Protein AF-A0A3D5L2I2-F1 (afdb_monomer_lite)

Sequence (223 aa):
MGERKKNIMTDYEMNTKAKMIEETFSYDTYEVTRLEVFAHTRAAQITIRPEGISFNQACINSFEDTTHIQILVSQDQKRIAIRKSEEGDKDAIRWCTAKSKTKLITGRKFSEMVYELMGWDAGSRYKAVGYKISYQGEELFVFELSEAEMYKLPPKRTKEEKEQMEKAMTPEQIAAQKREEARESRIAYSPEQFNGHFGVPESDHQDKVQLQSFAGYTSGADL

Structure (mmCIF, N/CA/C/O backbone):
data_AF-A0A3D5L2I2-F1
#
_entry.id   AF-A0A3D5L2I2-F1
#
loop_
_atom_site.group_PDB
_atom_site.id
_atom_site.type_symbol
_atom_site.label_atom_id
_atom_site.label_alt_id
_atom_site.label_comp_id
_atom_site.label_asym_id
_atom_site.label_entity_id
_atom_site.label_seq_id
_atom_site.pdbx_PDB_ins_code
_atom_site.Cartn_x
_atom_site.Cartn_y
_atom_site.Cartn_z
_atom_site.occupancy
_atom_site.B_iso_or_equiv
_atom_site.auth_seq_id
_atom_site.auth_comp_id
_atom_site.auth_asym_id
_atom_site.auth_atom_id
_atom_site.pdbx_PDB_model_num
ATOM 1 N N . MET A 1 1 ? -12.809 31.291 -40.933 1.00 41.59 1 MET A N 1
ATOM 2 C CA . MET A 1 1 ? -13.275 31.443 -39.538 1.00 41.59 1 MET A CA 1
ATOM 3 C C . MET A 1 1 ? -14.667 30.846 -39.452 1.00 41.59 1 MET A C 1
ATOM 5 O O . MET A 1 1 ? -15.576 31.409 -40.037 1.00 41.59 1 MET A O 1
ATOM 9 N N . GLY A 1 2 ? -14.813 29.674 -38.837 1.00 43.75 2 GLY A N 1
ATOM 10 C CA . GLY A 1 2 ? -16.118 29.075 -38.557 1.00 43.75 2 GLY A CA 1
ATOM 11 C C . GLY A 1 2 ? -16.279 28.979 -37.048 1.00 43.75 2 GLY A C 1
ATOM 12 O O . GLY A 1 2 ? -15.567 28.205 -36.410 1.00 43.75 2 GLY A O 1
ATOM 13 N N . GLU A 1 3 ? -17.146 29.805 -36.472 1.00 48.38 3 GLU A N 1
ATOM 14 C CA . GLU A 1 3 ? -17.466 29.750 -35.047 1.00 48.38 3 GLU A CA 1
ATOM 15 C C . GLU A 1 3 ? -18.204 28.441 -34.737 1.00 48.38 3 GLU A C 1
ATOM 17 O O . GLU A 1 3 ? -19.297 28.185 -35.244 1.00 48.38 3 GLU A O 1
ATOM 22 N N . ARG A 1 4 ? -17.614 27.593 -33.884 1.00 50.56 4 ARG A N 1
ATOM 23 C CA . ARG A 1 4 ? -18.339 26.479 -33.261 1.00 50.56 4 ARG A CA 1
ATOM 24 C C . ARG A 1 4 ? -19.355 27.067 -32.284 1.00 50.56 4 ARG A C 1
ATOM 26 O O . ARG A 1 4 ? -18.994 27.409 -31.159 1.00 50.56 4 ARG A O 1
ATOM 33 N N . LYS A 1 5 ? -20.622 27.154 -32.689 1.00 54.19 5 LYS A N 1
ATOM 34 C CA . LYS A 1 5 ? -21.729 27.375 -31.752 1.00 54.19 5 LYS A CA 1
ATOM 35 C C . LYS A 1 5 ? -21.758 26.203 -30.768 1.00 54.19 5 LYS A C 1
ATOM 37 O O . LYS A 1 5 ? -21.997 25.065 -31.167 1.00 54.19 5 LYS A O 1
ATOM 42 N N . LYS A 1 6 ? -21.464 26.462 -29.492 1.00 58.19 6 LYS A N 1
ATOM 43 C CA . LYS A 1 6 ? -21.710 25.487 -28.425 1.00 58.19 6 LYS A CA 1
ATOM 44 C C . LYS A 1 6 ? -23.224 25.368 -28.283 1.00 58.19 6 LYS A C 1
ATOM 46 O O . LYS A 1 6 ? -23.879 26.357 -27.972 1.00 58.19 6 LYS A O 1
ATOM 51 N N . ASN A 1 7 ? -23.763 24.189 -28.570 1.00 58.38 7 ASN A N 1
ATOM 52 C CA . ASN A 1 7 ? -25.174 23.899 -28.364 1.00 58.38 7 ASN A CA 1
ATOM 53 C C . ASN A 1 7 ? -25.392 23.736 -26.852 1.00 58.38 7 ASN A C 1
ATOM 55 O O . ASN A 1 7 ? -25.078 22.687 -26.294 1.00 58.38 7 ASN A O 1
ATOM 59 N N . ILE A 1 8 ? -25.783 24.818 -26.180 1.00 66.56 8 ILE A N 1
ATOM 60 C CA . ILE A 1 8 ? -26.070 24.828 -24.744 1.00 66.56 8 ILE A CA 1
ATOM 61 C C . ILE A 1 8 ? -27.579 24.657 -24.609 1.00 66.56 8 ILE A C 1
ATOM 63 O O . ILE A 1 8 ? -28.338 25.468 -25.132 1.00 66.56 8 ILE A O 1
ATOM 67 N N . MET A 1 9 ? -27.983 23.572 -23.956 1.00 71.25 9 MET A N 1
ATOM 68 C CA . MET A 1 9 ? -29.384 23.248 -23.701 1.00 71.25 9 MET A CA 1
ATOM 69 C C . MET A 1 9 ? -30.007 24.326 -22.804 1.00 71.25 9 MET A C 1
ATOM 71 O O . MET A 1 9 ? -29.366 24.782 -21.857 1.00 71.25 9 MET A O 1
ATOM 75 N N . THR A 1 10 ? -31.223 24.759 -23.123 1.00 80.94 10 THR A N 1
ATOM 76 C CA . THR A 1 10 ? -31.924 25.828 -22.396 1.00 80.94 10 THR A CA 1
ATOM 77 C C . THR A 1 10 ? -32.456 25.343 -21.045 1.00 80.94 10 THR A C 1
ATOM 79 O O . THR A 1 10 ? -32.695 24.149 -20.853 1.00 80.94 10 THR A O 1
ATOM 82 N N . ASP A 1 11 ? -32.711 26.269 -20.116 1.00 77.19 11 ASP A N 1
ATOM 83 C CA . ASP A 1 11 ? -33.263 25.949 -18.788 1.00 77.19 11 ASP A CA 1
ATOM 84 C C . ASP A 1 11 ? -34.606 25.206 -18.873 1.00 77.19 11 ASP A C 1
ATOM 86 O O . ASP A 1 11 ? -34.884 24.305 -18.083 1.00 77.19 11 ASP A O 1
ATOM 90 N N . TYR A 1 12 ? -35.425 25.527 -19.879 1.00 79.38 12 TYR A N 1
ATOM 91 C CA . TYR A 1 12 ? -36.697 24.851 -20.131 1.00 79.38 12 TYR A CA 1
ATOM 92 C C . TYR A 1 12 ? -36.510 23.388 -20.565 1.00 79.38 12 TYR A C 1
ATOM 94 O O . TYR A 1 12 ? -37.200 22.491 -20.072 1.00 79.38 12 TYR A O 1
ATOM 102 N N . GLU A 1 13 ? -35.556 23.126 -21.459 1.00 80.88 13 GLU A N 1
ATOM 103 C CA . GLU A 1 13 ? -35.219 21.771 -21.912 1.00 80.88 13 GLU A CA 1
ATOM 104 C C . GLU A 1 13 ? -34.588 20.945 -20.782 1.00 80.88 13 GLU A C 1
ATOM 106 O O . GLU A 1 13 ? -34.923 19.771 -20.613 1.00 80.88 13 GLU A O 1
ATOM 111 N N . MET A 1 14 ? -33.731 21.565 -19.962 1.00 78.75 14 MET A N 1
ATOM 112 C CA . MET A 1 14 ? -33.159 20.949 -18.760 1.00 78.75 14 MET A CA 1
ATOM 113 C C . MET A 1 14 ? -34.254 20.560 -17.761 1.00 78.75 14 MET A C 1
ATOM 115 O O . MET A 1 14 ? -34.268 19.422 -17.293 1.00 78.75 14 MET A O 1
ATOM 119 N N . ASN A 1 15 ? -35.201 21.462 -17.488 1.00 84.31 15 ASN A N 1
ATOM 120 C CA . ASN A 1 15 ? -36.288 21.230 -16.536 1.00 84.31 15 ASN A CA 1
ATOM 121 C C . ASN A 1 15 ? -37.283 20.163 -17.026 1.00 84.31 15 ASN A C 1
ATOM 123 O O . ASN A 1 15 ? -37.722 19.313 -16.256 1.00 84.31 15 ASN A O 1
ATOM 127 N N . THR A 1 16 ? -37.593 20.154 -18.326 1.00 87.31 16 THR A N 1
ATOM 128 C CA . THR A 1 16 ? -38.455 19.125 -18.935 1.00 87.31 16 THR A CA 1
ATOM 129 C C . THR A 1 16 ? -37.810 17.743 -18.846 1.00 87.31 16 THR A C 1
ATOM 131 O O . THR A 1 16 ? -38.459 16.775 -18.453 1.00 87.31 16 THR A O 1
ATOM 134 N N . LYS A 1 17 ? -36.511 17.648 -19.159 1.00 86.19 17 LYS A N 1
ATOM 135 C CA . LYS A 1 17 ? -35.762 16.394 -19.057 1.00 86.19 17 LYS A CA 1
ATOM 136 C C . LYS A 1 17 ? -35.661 15.901 -17.612 1.00 86.19 17 LYS A C 1
ATOM 138 O O . LYS A 1 17 ? -35.807 14.706 -17.385 1.00 86.19 17 LYS A O 1
ATOM 143 N N . ALA A 1 18 ? -35.441 16.799 -16.651 1.00 85.56 18 ALA A N 1
ATOM 144 C CA . ALA A 1 18 ? -35.397 16.450 -15.232 1.00 85.56 18 ALA A CA 1
ATOM 145 C C . ALA A 1 18 ? -36.720 15.828 -14.763 1.00 85.56 18 ALA A C 1
ATOM 147 O O . ALA A 1 18 ? -36.704 14.763 -14.155 1.00 85.56 18 ALA A O 1
ATOM 148 N N . LYS A 1 19 ? -37.855 16.432 -15.135 1.00 87.88 19 LYS A N 1
ATOM 149 C CA . LYS A 1 19 ? -39.180 15.916 -14.781 1.00 87.88 19 LYS A CA 1
ATOM 150 C C . LYS A 1 19 ? -39.466 14.536 -15.387 1.00 87.88 19 LYS A C 1
ATOM 152 O O . LYS A 1 19 ? -39.972 13.661 -14.700 1.00 87.88 19 LYS A O 1
ATOM 157 N N . MET A 1 20 ? -39.089 14.312 -16.649 1.00 88.19 20 MET A N 1
ATOM 158 C CA . MET A 1 20 ? -39.219 12.987 -17.275 1.00 88.19 20 MET A CA 1
ATOM 159 C C . MET A 1 20 ? -38.364 11.924 -16.576 1.00 88.19 20 MET A C 1
ATOM 161 O O . MET A 1 20 ? -38.797 10.783 -16.430 1.00 88.19 20 MET A O 1
ATOM 165 N N . ILE A 1 21 ? -37.148 12.285 -16.152 1.00 89.19 21 ILE A N 1
ATOM 166 C CA . ILE A 1 21 ? -36.283 11.378 -15.388 1.00 89.19 21 ILE A CA 1
ATOM 167 C C . ILE A 1 21 ? -36.936 11.056 -14.044 1.00 89.19 21 ILE A C 1
ATOM 169 O O . ILE A 1 21 ? -37.012 9.888 -13.702 1.00 89.19 21 ILE A O 1
ATOM 173 N N . GLU A 1 22 ? -37.450 12.053 -13.323 1.00 89.25 22 GLU A N 1
ATOM 174 C CA . GLU A 1 22 ? -38.135 11.862 -12.037 1.00 89.25 22 GLU A CA 1
ATOM 175 C C . GLU A 1 22 ? -39.349 10.927 -12.156 1.00 89.25 22 GLU A C 1
ATOM 177 O O . GLU A 1 22 ? -39.492 10.002 -11.364 1.00 89.25 22 GLU A O 1
ATOM 182 N N . GLU A 1 23 ? -40.176 11.105 -13.189 1.00 90.44 23 GLU A N 1
ATOM 183 C CA . GLU A 1 23 ? -41.355 10.263 -13.442 1.00 90.44 23 GLU A CA 1
ATOM 184 C C . GLU A 1 23 ? -41.005 8.811 -13.817 1.00 90.44 23 GLU A C 1
ATOM 186 O O . GLU A 1 23 ? -41.826 7.914 -13.625 1.00 90.44 23 GLU A O 1
ATOM 191 N N . THR A 1 24 ? -39.806 8.565 -14.356 1.00 89.25 24 THR A N 1
ATOM 192 C CA . THR A 1 24 ? -39.354 7.233 -14.807 1.00 89.25 24 THR A CA 1
ATOM 193 C C . THR A 1 24 ? -38.262 6.626 -13.926 1.00 89.25 24 THR A C 1
ATOM 195 O O . THR A 1 24 ? -37.755 5.546 -14.232 1.00 89.25 24 THR A O 1
ATOM 198 N N . PHE A 1 25 ? -37.894 7.296 -12.833 1.00 89.75 25 PHE A N 1
ATOM 199 C CA . PHE A 1 25 ? -36.805 6.872 -11.968 1.00 89.75 25 PHE A CA 1
ATOM 200 C C . PHE A 1 25 ? -37.195 5.628 -11.159 1.00 89.75 25 PHE A C 1
ATOM 202 O O . PHE A 1 25 ? -38.172 5.632 -10.412 1.00 89.75 25 PHE A O 1
ATOM 209 N N . SER A 1 26 ? -36.384 4.577 -11.263 1.00 85.25 26 SER A N 1
ATOM 210 C CA . SER A 1 26 ? -36.378 3.435 -10.348 1.00 85.25 26 SER A CA 1
ATOM 211 C C . SER A 1 26 ? -34.936 3.029 -10.088 1.00 85.25 26 SER A C 1
ATOM 213 O O . SER A 1 26 ? -34.120 3.053 -11.006 1.00 85.25 26 SER A O 1
ATOM 215 N N . TYR A 1 27 ? -34.633 2.619 -8.859 1.00 81.75 27 TYR A N 1
ATOM 216 C CA . TYR A 1 27 ? -33.321 2.094 -8.487 1.00 81.75 27 TYR A CA 1
ATOM 217 C C . TYR A 1 27 ? -33.011 0.723 -9.113 1.00 81.75 27 TYR A C 1
ATOM 219 O O . TYR A 1 27 ? -31.842 0.363 -9.205 1.00 81.75 27 TYR A O 1
ATOM 227 N N . ASP A 1 28 ? -34.017 -0.014 -9.597 1.00 76.06 28 ASP A N 1
ATOM 228 C CA . ASP A 1 28 ? -33.880 -1.408 -10.061 1.00 76.0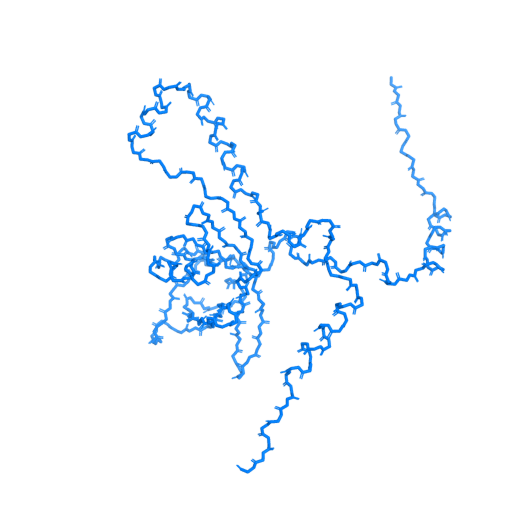6 28 ASP A CA 1
ATOM 229 C C . ASP A 1 28 ? -32.897 -1.589 -11.229 1.00 76.06 28 ASP A C 1
ATOM 231 O O . ASP A 1 28 ? -32.347 -2.669 -11.432 1.00 76.06 28 ASP A O 1
ATOM 235 N N . THR A 1 29 ? -32.679 -0.536 -12.020 1.00 74.38 29 THR A N 1
ATOM 236 C CA . THR A 1 29 ? -31.759 -0.548 -13.169 1.00 74.38 29 THR A CA 1
ATOM 237 C C . THR A 1 29 ? -30.440 0.171 -12.891 1.00 74.38 29 THR A C 1
ATOM 239 O O . THR A 1 29 ? -29.656 0.381 -13.818 1.00 74.38 29 THR A O 1
ATOM 242 N N . TYR A 1 30 ? -30.210 0.608 -11.652 1.00 77.62 30 TYR A N 1
ATOM 243 C CA . TYR A 1 30 ? -29.004 1.321 -11.247 1.00 77.62 30 TYR A CA 1
ATOM 244 C C . TYR A 1 30 ? -28.088 0.406 -10.435 1.00 77.62 30 TYR A C 1
ATOM 246 O O . TYR A 1 30 ? -28.515 -0.396 -9.605 1.00 77.62 30 TYR A O 1
ATOM 254 N N . GLU A 1 31 ? -26.792 0.558 -10.674 1.00 71.81 31 GLU A N 1
ATOM 255 C CA . GLU A 1 31 ? -25.749 -0.112 -9.912 1.00 71.81 31 GLU A CA 1
ATOM 256 C C . GLU A 1 31 ? -25.082 0.906 -8.991 1.00 71.81 31 GLU A C 1
ATOM 258 O O . GLU A 1 31 ? -24.761 2.026 -9.406 1.00 71.81 31 GLU A O 1
ATOM 263 N N . VAL A 1 32 ? -24.831 0.506 -7.746 1.00 69.12 32 VAL A N 1
ATOM 264 C CA . VAL A 1 32 ? -23.950 1.263 -6.864 1.00 69.12 32 VAL A CA 1
ATOM 265 C C . VAL A 1 32 ? -22.545 1.071 -7.378 1.00 69.12 32 VAL A C 1
ATOM 267 O O . VAL A 1 32 ? -21.960 -0.011 -7.262 1.00 69.12 32 VAL A O 1
ATOM 270 N N . THR A 1 33 ? -22.001 2.138 -7.952 1.00 62.16 33 THR A N 1
ATOM 271 C CA . THR A 1 33 ? -20.615 2.154 -8.384 1.00 62.16 33 THR A CA 1
ATOM 272 C C . THR A 1 33 ? -19.720 1.886 -7.184 1.00 62.16 33 THR A C 1
ATOM 274 O O . THR A 1 33 ? -19.761 2.610 -6.187 1.00 62.16 33 THR A O 1
ATOM 277 N N . ARG A 1 34 ? -18.886 0.853 -7.290 1.00 58.47 34 ARG A N 1
ATOM 278 C CA . ARG A 1 34 ? -17.911 0.536 -6.246 1.00 58.47 34 ARG A CA 1
ATOM 279 C C . ARG A 1 34 ? -16.955 1.709 -6.079 1.00 58.47 34 ARG A C 1
ATOM 281 O O . ARG A 1 34 ? -16.417 2.196 -7.073 1.00 58.47 34 ARG A O 1
ATOM 288 N N . LEU A 1 35 ? -16.726 2.169 -4.846 1.00 60.56 35 LEU A N 1
ATOM 289 C CA . LEU A 1 35 ? -15.789 3.269 -4.588 1.00 60.56 35 LEU A CA 1
ATOM 290 C C . LEU A 1 35 ? -14.419 2.946 -5.203 1.00 60.56 35 LEU A C 1
ATOM 292 O O . LEU A 1 35 ? -13.731 3.837 -5.698 1.00 60.56 35 LEU A O 1
ATOM 296 N N . GLU A 1 36 ? -14.085 1.653 -5.224 1.00 56.09 36 GLU A N 1
ATOM 297 C CA . GLU A 1 36 ? -12.926 0.993 -5.813 1.00 56.09 36 GLU A CA 1
ATOM 298 C C . GLU A 1 36 ? -12.602 1.468 -7.238 1.00 56.09 36 GLU A C 1
ATOM 300 O O . GLU A 1 36 ? -11.426 1.588 -7.565 1.00 56.09 36 GLU A O 1
ATOM 305 N N . VAL A 1 37 ? -13.594 1.832 -8.058 1.00 56.25 37 VAL A N 1
ATOM 306 C CA . VAL A 1 37 ? -13.355 2.264 -9.451 1.00 56.25 37 VAL A CA 1
ATOM 307 C C . VAL A 1 37 ? -12.937 3.736 -9.582 1.00 56.25 37 VAL A C 1
ATOM 309 O O . VAL A 1 37 ? -12.559 4.179 -10.670 1.00 56.25 37 VAL A O 1
ATOM 312 N N . PHE A 1 38 ? -12.994 4.516 -8.498 1.00 61.88 38 PHE A N 1
ATOM 313 C CA . PHE A 1 38 ? -12.588 5.922 -8.474 1.00 61.88 38 PHE A CA 1
ATOM 314 C C . PHE A 1 38 ? -11.178 6.103 -7.897 1.00 61.88 38 PHE A C 1
ATOM 316 O O . PHE A 1 38 ? -10.652 5.277 -7.160 1.00 61.88 38 PHE A O 1
ATOM 323 N N . ALA A 1 39 ? -10.527 7.225 -8.215 1.00 55.78 39 ALA A N 1
ATOM 324 C CA . ALA A 1 39 ? -9.178 7.500 -7.727 1.00 55.78 39 ALA A CA 1
ATOM 325 C C . ALA A 1 39 ? -9.140 7.691 -6.191 1.00 55.78 39 ALA A C 1
ATOM 327 O O . ALA A 1 39 ? -9.422 8.775 -5.679 1.00 55.78 39 ALA A O 1
ATOM 328 N N . HIS A 1 40 ? -8.673 6.670 -5.466 1.00 60.25 40 HIS A N 1
ATOM 329 C CA . HIS A 1 40 ? -8.548 6.580 -3.992 1.00 60.25 40 HIS A CA 1
ATOM 330 C C . HIS A 1 40 ? -7.532 7.505 -3.322 1.00 60.25 40 HIS A C 1
ATOM 332 O O . HIS A 1 40 ? -7.013 7.204 -2.250 1.00 60.25 40 HIS A O 1
ATOM 338 N N . THR A 1 41 ? -7.205 8.642 -3.925 1.00 57.97 41 THR A N 1
ATOM 339 C CA . THR A 1 41 ? -6.122 9.523 -3.447 1.00 57.97 41 THR A CA 1
ATOM 340 C C . THR A 1 41 ? -6.264 9.974 -1.987 1.00 57.97 41 THR A C 1
ATOM 342 O O . THR A 1 41 ? -5.264 10.345 -1.376 1.00 57.97 41 THR A O 1
ATOM 345 N N . ARG A 1 42 ? -7.478 9.922 -1.420 1.00 66.75 42 ARG A N 1
ATOM 346 C CA . ARG A 1 42 ? -7.778 10.303 -0.031 1.00 66.75 42 ARG A CA 1
ATOM 347 C C . ARG A 1 42 ? -8.096 9.132 0.903 1.00 66.75 42 ARG A C 1
ATOM 349 O O . ARG A 1 42 ? -8.156 9.357 2.106 1.00 66.75 42 ARG A O 1
ATOM 356 N N . ALA A 1 43 ? -8.293 7.919 0.390 1.00 80.75 43 ALA A N 1
ATOM 357 C CA . ALA A 1 43 ? -8.557 6.756 1.233 1.00 80.75 43 ALA A CA 1
ATOM 358 C C . ALA A 1 43 ? -7.246 6.227 1.828 1.00 80.75 43 ALA A C 1
ATOM 360 O O . ALA A 1 43 ? -6.192 6.323 1.194 1.00 80.75 43 ALA A O 1
ATOM 361 N N . ALA A 1 44 ? -7.285 5.657 3.033 1.00 89.12 44 ALA A N 1
ATOM 362 C CA . ALA A 1 44 ? -6.139 4.930 3.567 1.00 89.12 44 ALA A CA 1
ATOM 363 C C . ALA A 1 44 ? -5.849 3.718 2.673 1.00 89.12 44 ALA A C 1
ATOM 365 O O . ALA A 1 44 ? -6.768 3.013 2.269 1.00 89.12 44 ALA A O 1
ATOM 366 N N . GLN A 1 45 ? -4.583 3.476 2.333 1.00 92.56 45 GLN A N 1
ATOM 367 C CA . GLN A 1 45 ? -4.211 2.338 1.491 1.00 92.56 45 GLN A CA 1
ATOM 368 C C . GLN A 1 45 ? -2.943 1.664 1.988 1.00 92.56 45 GLN A C 1
ATOM 370 O O . GLN A 1 45 ? -1.955 2.338 2.299 1.00 92.56 45 GLN A O 1
ATOM 375 N N . ILE A 1 46 ? -2.952 0.334 1.949 1.00 95.62 46 ILE A N 1
ATOM 376 C CA . ILE A 1 46 ? -1.761 -0.501 2.066 1.00 95.62 46 ILE A CA 1
ATOM 377 C C . ILE A 1 46 ? -1.314 -0.922 0.666 1.00 95.62 46 ILE A C 1
ATOM 379 O O . ILE A 1 46 ? -2.120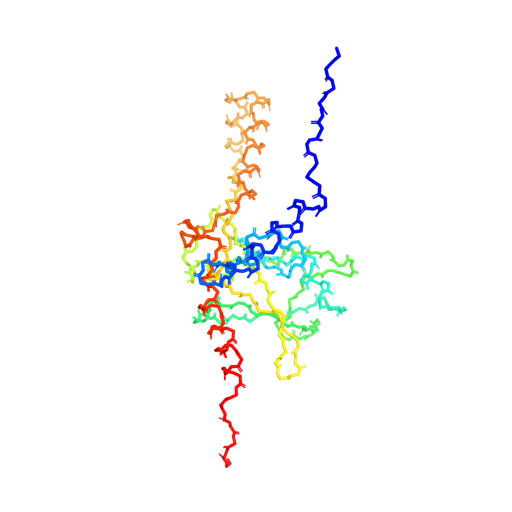 -1.282 -0.187 1.00 95.62 46 ILE A O 1
ATOM 383 N N . THR A 1 47 ? -0.013 -0.861 0.406 1.00 96.12 47 THR A N 1
ATOM 384 C CA . THR A 1 47 ? 0.621 -1.486 -0.758 1.00 96.12 47 THR A CA 1
ATOM 385 C C . THR A 1 47 ? 1.505 -2.620 -0.271 1.00 96.12 47 THR A C 1
ATOM 387 O O . THR A 1 47 ? 2.381 -2.387 0.561 1.00 96.12 47 THR 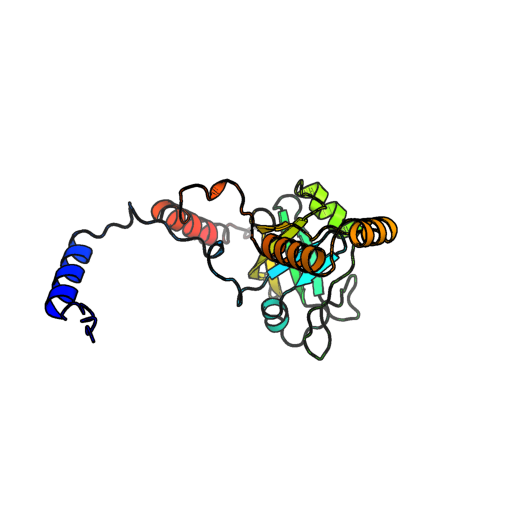A O 1
ATOM 390 N N . ILE A 1 48 ? 1.311 -3.814 -0.819 1.00 97.38 48 ILE A N 1
ATOM 391 C CA . ILE A 1 48 ? 2.023 -5.039 -0.459 1.00 97.38 48 ILE A CA 1
ATOM 392 C C . ILE A 1 48 ? 2.877 -5.461 -1.653 1.00 97.38 48 ILE A C 1
ATOM 394 O O . ILE A 1 48 ? 2.388 -5.644 -2.770 1.00 97.38 48 ILE A O 1
ATOM 398 N N . ARG A 1 49 ? 4.182 -5.574 -1.427 1.00 96.12 49 ARG A N 1
ATOM 399 C CA . ARG A 1 49 ? 5.213 -5.906 -2.416 1.00 96.12 49 ARG A CA 1
ATOM 400 C C . ARG A 1 49 ? 5.969 -7.149 -1.948 1.00 96.12 49 ARG A C 1
ATOM 402 O O . ARG A 1 49 ? 5.967 -7.417 -0.750 1.00 96.12 49 ARG A O 1
ATOM 409 N N . PRO A 1 50 ? 6.697 -7.851 -2.828 1.00 94.62 50 PRO A N 1
ATOM 410 C CA . PRO A 1 50 ? 7.499 -9.002 -2.412 1.00 94.62 50 PRO A CA 1
ATOM 411 C C . PRO A 1 50 ? 8.524 -8.669 -1.312 1.00 94.62 50 PRO A C 1
ATOM 413 O O . PRO A 1 50 ? 8.848 -9.499 -0.469 1.00 94.62 50 PRO A O 1
ATOM 416 N N . GLU A 1 51 ? 9.055 -7.444 -1.296 1.00 94.75 51 GLU A N 1
ATOM 417 C CA . GLU A 1 51 ? 10.029 -7.009 -0.290 1.00 94.75 51 GLU A CA 1
ATOM 418 C C . GLU A 1 51 ? 9.433 -6.521 1.044 1.00 94.75 51 GLU A C 1
ATOM 420 O O . GLU A 1 51 ? 10.179 -6.360 2.017 1.00 94.75 51 GLU A O 1
ATOM 425 N N . GLY A 1 52 ? 8.130 -6.245 1.112 1.00 96.31 52 GLY A N 1
ATOM 426 C CA . GLY A 1 52 ? 7.529 -5.578 2.264 1.00 96.31 52 GLY A CA 1
ATOM 427 C C . GLY A 1 52 ? 6.248 -4.813 1.948 1.00 96.31 52 GLY A C 1
ATOM 428 O O . GLY A 1 52 ? 5.675 -4.914 0.865 1.00 96.31 52 GLY A O 1
ATOM 429 N N . ILE A 1 53 ? 5.829 -3.978 2.895 1.00 97.06 53 ILE A N 1
ATOM 430 C CA . ILE A 1 53 ? 4.583 -3.207 2.808 1.00 97.06 53 ILE A CA 1
ATOM 431 C C . ILE A 1 53 ? 4.816 -1.708 2.999 1.00 97.06 53 ILE A C 1
ATOM 433 O O . ILE A 1 53 ? 5.810 -1.279 3.581 1.00 97.06 53 ILE A O 1
ATOM 437 N N . SER A 1 54 ? 3.882 -0.888 2.533 1.00 95.06 54 SER A N 1
ATOM 438 C CA . SER A 1 54 ? 3.897 0.561 2.749 1.00 95.06 54 SER A CA 1
ATOM 439 C C . SER A 1 54 ? 2.484 1.118 2.824 1.00 95.06 54 SER A C 1
ATOM 441 O O . SER A 1 54 ? 1.609 0.632 2.112 1.00 95.06 54 SER A O 1
ATOM 443 N N . PHE A 1 55 ? 2.292 2.183 3.596 1.00 93.75 55 PHE A N 1
ATOM 444 C CA . PHE A 1 55 ? 1.004 2.861 3.742 1.00 93.75 55 PHE A CA 1
ATOM 445 C C . PHE A 1 55 ? 1.035 4.224 3.060 1.00 93.75 55 PHE A C 1
ATOM 447 O O . PHE A 1 55 ? 2.030 4.942 3.154 1.00 93.75 55 PHE A O 1
ATOM 454 N N . ASN A 1 56 ? -0.030 4.600 2.358 1.00 91.19 56 ASN A N 1
ATOM 455 C CA . ASN A 1 56 ? -0.082 5.914 1.724 1.00 91.19 56 ASN A CA 1
ATOM 456 C C . ASN A 1 56 ? -0.163 7.056 2.760 1.00 91.19 56 ASN A C 1
ATOM 458 O O . ASN A 1 56 ? -0.390 6.842 3.952 1.00 91.19 56 ASN A O 1
ATOM 462 N N . GLN A 1 57 ? 0.014 8.293 2.291 1.00 88.50 57 GLN A N 1
ATOM 463 C CA . GLN A 1 57 ? 0.023 9.464 3.168 1.00 88.50 57 GLN A CA 1
ATOM 464 C C . GLN A 1 57 ? -1.312 9.672 3.897 1.00 88.50 57 GLN A C 1
ATOM 466 O O . GLN A 1 57 ? -1.311 10.083 5.052 1.00 88.50 57 GLN A O 1
ATOM 471 N N . ALA A 1 58 ? -2.439 9.367 3.245 1.00 87.69 58 ALA A N 1
ATOM 472 C CA . ALA A 1 58 ? -3.763 9.478 3.853 1.00 87.69 58 ALA A CA 1
ATOM 473 C C . ALA A 1 58 ? -3.906 8.561 5.080 1.00 87.69 58 ALA A C 1
ATOM 475 O O . ALA A 1 58 ? -4.400 8.997 6.118 1.00 87.69 58 ALA A O 1
ATOM 476 N N . CYS A 1 59 ? -3.399 7.327 4.994 1.00 89.88 59 CYS A N 1
ATOM 477 C CA . CYS A 1 59 ? -3.375 6.391 6.116 1.00 89.88 59 CYS A CA 1
ATOM 478 C C . CYS A 1 59 ? -2.523 6.916 7.280 1.00 89.88 59 CYS A C 1
ATOM 480 O O . CYS A 1 59 ? -2.966 6.888 8.423 1.00 89.88 59 CYS A O 1
ATOM 482 N N . ILE A 1 60 ? -1.325 7.437 6.991 1.00 89.31 60 ILE A N 1
ATOM 483 C CA . ILE A 1 60 ? -0.409 7.961 8.018 1.00 89.31 60 ILE A CA 1
ATOM 484 C C . ILE A 1 60 ? -1.011 9.180 8.716 1.00 89.31 60 ILE A C 1
ATOM 486 O O . ILE A 1 60 ? -1.014 9.247 9.939 1.00 89.31 60 ILE A O 1
ATOM 490 N N . ASN A 1 61 ? -1.562 10.120 7.947 1.00 86.69 61 ASN A N 1
ATOM 491 C CA . ASN A 1 61 ? -2.170 11.332 8.494 1.00 86.69 61 ASN A CA 1
ATOM 492 C C . ASN A 1 61 ? -3.405 11.035 9.355 1.00 86.69 61 ASN A C 1
ATOM 494 O O . ASN A 1 61 ? -3.749 11.840 10.206 1.00 86.69 61 ASN A O 1
ATOM 498 N N . SER A 1 62 ? -4.068 9.897 9.138 1.00 82.38 62 SER A N 1
ATOM 499 C CA . SER A 1 62 ? -5.252 9.507 9.910 1.00 82.38 62 SER A CA 1
ATOM 500 C C . SER A 1 62 ? -4.919 8.971 11.309 1.00 82.38 62 SER A C 1
ATOM 502 O O . SER A 1 62 ? -5.801 8.905 12.165 1.00 82.38 62 SER A O 1
ATOM 504 N N . PHE A 1 63 ? -3.665 8.581 11.549 1.00 83.19 63 PHE A N 1
ATOM 505 C CA . PHE A 1 63 ? -3.123 8.223 12.860 1.00 83.19 63 PHE A CA 1
ATOM 506 C C . PHE A 1 63 ? -2.185 9.339 13.329 1.00 83.19 63 PHE A C 1
ATOM 508 O O . PHE A 1 63 ? -0.965 9.178 13.392 1.00 83.19 63 PHE A O 1
ATOM 515 N N . GLU A 1 64 ? -2.793 10.485 13.643 1.00 74.06 64 GLU A N 1
ATOM 516 C CA . GLU A 1 64 ? -2.107 11.668 14.164 1.00 74.06 64 GLU A CA 1
ATOM 517 C C . GLU A 1 64 ? -1.194 11.297 15.347 1.00 74.06 64 GLU A C 1
ATOM 519 O O . GLU A 1 64 ? -1.553 10.466 16.192 1.00 74.06 64 GLU A O 1
ATOM 524 N N . ASP A 1 65 ? 0.009 11.879 15.333 1.00 76.88 65 ASP A N 1
ATOM 525 C CA . ASP A 1 65 ? 1.060 11.779 16.355 1.00 76.88 65 ASP A CA 1
ATOM 526 C C . ASP A 1 65 ? 1.634 10.383 16.638 1.00 76.88 65 ASP A C 1
ATOM 528 O O . ASP A 1 65 ? 2.334 10.174 17.625 1.00 76.88 65 ASP A O 1
ATOM 532 N N . THR A 1 66 ? 1.424 9.416 15.742 1.00 85.25 66 THR A N 1
ATOM 533 C CA . THR A 1 66 ? 1.926 8.047 15.913 1.00 85.25 66 THR A CA 1
ATOM 534 C C . THR A 1 66 ? 2.986 7.672 14.875 1.00 85.25 66 THR A C 1
ATOM 536 O O . THR A 1 66 ? 2.745 7.664 13.665 1.00 85.25 66 THR A O 1
ATOM 539 N N . THR A 1 67 ? 4.175 7.280 15.346 1.00 89.88 67 THR A N 1
ATOM 540 C CA . THR A 1 67 ? 5.275 6.805 14.480 1.00 89.88 67 THR A CA 1
ATOM 541 C C . THR A 1 67 ? 5.467 5.291 14.480 1.00 89.88 67 THR A C 1
ATOM 543 O O . THR A 1 67 ? 6.206 4.782 13.629 1.00 89.88 67 THR A O 1
ATOM 546 N N . HIS A 1 68 ? 4.776 4.577 15.369 1.00 92.75 68 HIS A N 1
ATOM 547 C CA . HIS A 1 68 ? 4.829 3.127 15.504 1.00 92.75 68 HIS A CA 1
ATOM 548 C C . HIS A 1 68 ? 3.424 2.526 15.451 1.00 92.75 68 HIS A C 1
ATOM 550 O O . HIS A 1 68 ? 2.458 3.117 15.916 1.00 92.75 68 HIS A O 1
ATOM 556 N N . ILE A 1 69 ? 3.302 1.364 14.831 1.00 94.38 69 ILE A N 1
ATOM 557 C CA . ILE A 1 69 ? 2.045 0.625 14.746 1.00 94.38 69 ILE A CA 1
ATOM 558 C C . ILE A 1 69 ? 2.285 -0.832 15.105 1.00 94.38 69 ILE A C 1
ATOM 560 O O . ILE A 1 69 ? 3.393 -1.345 14.947 1.00 94.38 69 ILE A O 1
ATOM 564 N N . GLN A 1 70 ? 1.215 -1.527 15.459 1.00 95.56 70 GLN A N 1
ATOM 565 C CA . GLN A 1 70 ? 1.171 -2.985 15.410 1.00 95.56 70 GLN A CA 1
ATOM 566 C C . GLN A 1 70 ? 0.376 -3.434 14.187 1.00 95.56 70 GLN A C 1
ATOM 568 O O . GLN A 1 70 ? -0.581 -2.773 13.779 1.00 95.56 70 GLN A O 1
ATOM 573 N N . ILE A 1 71 ? 0.780 -4.564 13.606 1.00 96.50 71 ILE A N 1
ATOM 574 C CA . ILE A 1 71 ? 0.120 -5.183 12.454 1.00 96.50 71 ILE A CA 1
ATOM 575 C C . ILE A 1 71 ? -0.511 -6.492 12.913 1.00 96.50 71 ILE A C 1
ATOM 577 O O . ILE A 1 71 ? 0.168 -7.350 13.475 1.00 96.50 71 ILE A O 1
ATOM 581 N N . LEU A 1 72 ? -1.798 -6.653 12.635 1.00 97.00 72 LEU A N 1
ATOM 582 C CA . LEU A 1 72 ? -2.579 -7.845 12.929 1.00 97.00 72 LEU A CA 1
ATOM 583 C C . LEU A 1 72 ? -3.041 -8.472 11.612 1.00 97.00 72 LEU A C 1
ATOM 585 O O . LEU A 1 72 ? -3.382 -7.758 10.669 1.00 97.00 72 LEU A O 1
ATOM 589 N N . VAL A 1 73 ? -3.066 -9.802 11.537 1.00 97.00 73 VAL A N 1
ATOM 590 C CA . VAL A 1 73 ? -3.489 -10.536 10.335 1.00 97.00 73 VAL A CA 1
ATOM 591 C C . VAL A 1 73 ? -4.580 -11.527 10.707 1.00 97.00 73 VAL A C 1
ATOM 593 O O . VAL A 1 73 ? -4.386 -12.358 11.591 1.00 97.00 73 VAL A O 1
ATOM 596 N N . SER A 1 74 ? -5.705 -11.470 9.998 1.00 96.69 74 SER A N 1
ATOM 597 C CA . SER A 1 74 ? -6.706 -12.534 9.987 1.00 96.69 74 SER A CA 1
ATOM 598 C C . SER A 1 74 ? -6.549 -13.327 8.696 1.00 96.69 74 SER A C 1
ATOM 600 O O . SER A 1 74 ? -6.783 -12.793 7.610 1.00 96.69 74 SER A O 1
ATOM 602 N N . GLN A 1 75 ? -6.129 -14.589 8.809 1.00 95.25 75 GLN A N 1
ATOM 603 C CA . GLN A 1 75 ? -5.964 -15.466 7.646 1.00 95.25 75 GLN A CA 1
ATOM 604 C C . GLN A 1 75 ? -7.324 -15.867 7.064 1.00 95.25 75 GLN A C 1
ATOM 606 O O . GLN A 1 75 ? -7.520 -15.753 5.857 1.00 95.25 75 GLN A O 1
ATOM 611 N N . ASP A 1 76 ? -8.282 -16.221 7.925 1.00 92.88 76 ASP A N 1
ATOM 612 C CA . ASP A 1 76 ? -9.623 -16.658 7.517 1.00 92.88 76 ASP A CA 1
ATOM 613 C C . ASP A 1 76 ? -10.398 -15.552 6.800 1.00 92.88 76 ASP A C 1
ATOM 615 O O . ASP A 1 76 ? -10.969 -15.771 5.733 1.00 92.88 76 ASP A O 1
ATOM 619 N N . GLN A 1 77 ? -10.378 -14.334 7.355 1.00 92.06 77 GLN A N 1
ATOM 620 C CA . GLN A 1 77 ? -11.045 -13.187 6.735 1.00 92.06 77 GLN A CA 1
ATOM 621 C C . GLN A 1 77 ? -10.198 -12.517 5.651 1.00 92.06 77 GLN A C 1
ATOM 623 O O . GLN A 1 77 ? -10.674 -11.578 5.022 1.00 92.06 77 GLN A O 1
ATOM 628 N N . LYS A 1 78 ? -8.948 -12.957 5.447 1.00 95.31 78 LYS A N 1
ATOM 629 C CA . LYS A 1 78 ? -7.991 -12.345 4.512 1.00 95.31 78 LYS A CA 1
ATOM 630 C C . LYS A 1 78 ? -7.876 -10.834 4.729 1.00 95.31 78 LYS A C 1
ATOM 632 O O . LYS A 1 78 ? -8.022 -10.036 3.804 1.00 95.31 78 LYS A O 1
ATOM 637 N N . ARG A 1 79 ? -7.632 -10.432 5.978 1.00 96.38 79 ARG A N 1
ATOM 638 C CA . ARG A 1 79 ? -7.555 -9.024 6.395 1.00 96.38 79 ARG A CA 1
ATOM 639 C C . ARG A 1 79 ? -6.250 -8.717 7.099 1.00 96.38 79 ARG A C 1
ATOM 641 O O . ARG A 1 79 ? -5.728 -9.533 7.859 1.00 96.38 79 ARG A O 1
ATOM 648 N N . ILE A 1 80 ? -5.772 -7.498 6.895 1.00 98.12 80 ILE A N 1
ATOM 649 C CA . ILE A 1 80 ? -4.718 -6.897 7.709 1.00 98.12 80 ILE A CA 1
ATOM 650 C C . ILE A 1 80 ? -5.347 -5.758 8.493 1.00 98.12 80 ILE A C 1
ATOM 652 O O . ILE A 1 80 ? -6.011 -4.912 7.905 1.00 98.12 80 ILE A O 1
ATOM 656 N N . ALA A 1 81 ? -5.120 -5.710 9.797 1.00 97.06 81 ALA A N 1
ATOM 657 C CA . ALA A 1 81 ? -5.462 -4.559 10.613 1.00 97.06 81 ALA A CA 1
ATOM 658 C C . ALA A 1 81 ? -4.196 -3.887 11.146 1.00 97.06 81 ALA A C 1
ATOM 660 O O . ALA A 1 81 ? -3.176 -4.540 11.371 1.00 97.06 81 ALA A O 1
ATOM 661 N N . ILE A 1 82 ? -4.265 -2.579 11.356 1.00 96.19 82 ILE A N 1
ATOM 662 C CA . ILE A 1 82 ? -3.242 -1.824 12.074 1.00 96.19 82 ILE A CA 1
ATOM 663 C C . ILE A 1 82 ? -3.879 -1.020 13.195 1.00 96.19 82 ILE A C 1
ATOM 665 O O . ILE A 1 82 ? -5.008 -0.543 13.063 1.00 96.19 82 ILE A O 1
ATOM 669 N N . ARG A 1 83 ? -3.114 -0.822 14.262 1.00 94.25 83 ARG A N 1
ATOM 670 C CA . ARG A 1 83 ? -3.457 0.072 15.370 1.00 94.25 83 ARG A CA 1
ATOM 671 C C . ARG A 1 83 ? -2.237 0.862 15.816 1.00 94.25 83 ARG A C 1
ATOM 673 O O . ARG A 1 83 ? -1.105 0.456 15.535 1.00 94.25 83 ARG A O 1
ATOM 680 N N . LYS A 1 84 ? -2.479 1.980 16.499 1.00 93.12 84 LYS A N 1
ATOM 681 C CA . LYS A 1 84 ? -1.423 2.807 17.095 1.00 93.12 84 LYS A CA 1
ATOM 682 C C . LYS A 1 84 ? -0.641 2.007 18.145 1.00 93.12 84 LYS A C 1
ATOM 684 O O . LYS A 1 84 ? -1.221 1.166 18.828 1.00 93.12 84 LYS A O 1
ATOM 689 N N . SER A 1 85 ? 0.660 2.261 18.253 1.00 92.69 85 SER A N 1
ATOM 690 C CA . SER A 1 85 ? 1.512 1.732 19.321 1.00 92.69 85 SER A CA 1
ATOM 691 C C . SER A 1 85 ? 2.635 2.712 19.655 1.00 92.69 85 SER A C 1
ATOM 693 O O . SER A 1 85 ? 2.939 3.621 18.876 1.00 92.69 85 SER A O 1
ATOM 695 N N . GLU A 1 86 ? 3.298 2.485 20.780 1.00 91.25 86 GLU A N 1
ATOM 696 C CA . GLU A 1 86 ? 4.494 3.212 21.200 1.00 91.25 86 GLU A CA 1
ATOM 697 C C . GLU A 1 86 ? 5.778 2.488 20.771 1.00 91.25 86 GLU A C 1
ATOM 699 O O . GLU A 1 86 ? 5.767 1.301 20.446 1.00 91.25 86 GLU A O 1
ATOM 704 N N . GLU A 1 87 ? 6.916 3.191 20.766 1.00 90.00 87 GLU A N 1
ATOM 705 C CA . GLU A 1 87 ? 8.224 2.610 20.397 1.00 90.00 87 GLU A CA 1
ATOM 706 C C . GLU A 1 87 ? 8.650 1.459 21.326 1.00 90.00 87 GLU A C 1
ATOM 708 O O . GLU A 1 87 ? 9.333 0.533 20.896 1.00 90.00 87 GLU A O 1
ATOM 713 N N . GLY A 1 88 ? 8.239 1.515 22.597 1.00 90.62 88 GLY A N 1
ATOM 714 C CA . GLY A 1 88 ? 8.554 0.501 23.606 1.00 90.62 88 GLY A CA 1
ATOM 715 C C . GLY A 1 88 ? 7.604 -0.696 23.625 1.00 90.62 88 GLY A C 1
ATOM 716 O O . GLY A 1 88 ? 7.871 -1.661 24.345 1.00 90.62 88 GLY A O 1
ATOM 717 N N . ASP A 1 89 ? 6.511 -0.653 22.861 1.00 93.38 89 ASP A N 1
ATOM 718 C CA . ASP A 1 89 ? 5.550 -1.746 22.844 1.00 93.38 89 ASP A CA 1
ATOM 719 C C . ASP A 1 89 ? 6.138 -2.974 22.151 1.00 93.38 89 ASP A C 1
ATOM 721 O O . ASP A 1 89 ? 6.888 -2.898 21.171 1.00 93.38 89 ASP A O 1
ATOM 725 N N . LYS A 1 90 ? 5.757 -4.152 22.644 1.00 93.12 90 LYS A N 1
ATOM 726 C CA . LYS A 1 90 ? 6.129 -5.408 22.000 1.00 93.12 90 LYS A CA 1
ATOM 727 C C . LYS A 1 90 ? 5.602 -5.421 20.560 1.00 93.12 90 LYS A C 1
ATOM 729 O O . LYS A 1 90 ? 4.452 -5.064 20.312 1.00 93.12 90 LYS A O 1
ATOM 734 N N . ASP A 1 91 ? 6.446 -5.855 19.627 1.00 93.44 91 ASP A N 1
ATOM 735 C CA . ASP A 1 91 ? 6.114 -5.978 18.202 1.00 93.44 91 ASP A CA 1
ATOM 736 C C . ASP A 1 91 ? 5.715 -4.642 17.529 1.00 93.44 91 ASP A C 1
ATOM 738 O O . ASP A 1 91 ? 5.069 -4.634 16.480 1.00 93.44 91 ASP A O 1
ATOM 742 N N . ALA A 1 92 ? 6.121 -3.504 18.107 1.00 94.12 92 ALA A N 1
ATOM 743 C CA . ALA A 1 92 ? 5.948 -2.187 17.508 1.00 94.12 92 ALA A CA 1
ATOM 744 C C . ALA A 1 92 ? 6.794 -2.025 16.235 1.00 94.12 92 ALA A C 1
ATOM 746 O O . ALA A 1 92 ? 7.998 -2.293 16.201 1.00 94.12 92 ALA A O 1
ATOM 747 N N . ILE A 1 93 ? 6.166 -1.533 15.169 1.00 92.88 93 ILE A N 1
ATOM 748 C CA . ILE A 1 93 ? 6.783 -1.345 13.858 1.00 92.88 93 ILE A CA 1
ATOM 749 C C . ILE A 1 93 ? 6.750 0.128 13.489 1.00 92.88 93 ILE A C 1
ATOM 751 O O . ILE A 1 93 ? 5.695 0.743 13.348 1.00 92.88 93 ILE A O 1
ATOM 755 N N . ARG A 1 94 ? 7.928 0.692 13.231 1.00 90.69 94 ARG A N 1
ATOM 756 C CA . ARG A 1 94 ? 8.045 2.072 12.766 1.00 90.69 94 ARG A CA 1
ATOM 757 C C . ARG A 1 94 ? 7.591 2.221 11.310 1.00 90.69 94 ARG A C 1
ATOM 759 O O . ARG A 1 94 ? 8.345 1.899 10.386 1.00 90.69 94 ARG A O 1
ATOM 766 N N . TRP A 1 95 ? 6.390 2.756 11.099 1.00 89.38 95 TRP A N 1
ATOM 767 C CA . TRP A 1 95 ? 5.784 2.916 9.766 1.00 89.38 95 TRP A CA 1
ATOM 768 C C . TRP A 1 95 ? 6.043 4.272 9.088 1.00 89.38 95 TRP A C 1
ATOM 770 O O . TRP A 1 95 ? 5.954 4.382 7.862 1.00 89.38 95 TRP A O 1
ATOM 780 N N . CYS A 1 96 ? 6.409 5.301 9.858 1.00 84.94 96 CYS A N 1
ATOM 781 C CA . CYS A 1 96 ? 6.663 6.650 9.358 1.00 84.94 96 CYS A CA 1
ATOM 782 C C . CYS A 1 96 ? 7.774 7.356 10.165 1.00 84.94 96 CYS A C 1
ATOM 784 O O . CYS A 1 96 ? 8.358 6.814 11.109 1.00 84.94 96 CYS A O 1
ATOM 786 N N . THR A 1 97 ? 8.135 8.569 9.748 1.00 77.50 97 THR A N 1
ATOM 787 C CA . THR A 1 97 ? 9.122 9.422 10.438 1.00 77.50 97 THR A CA 1
ATOM 788 C C . THR A 1 97 ? 8.461 10.716 10.899 1.00 77.50 97 THR A C 1
ATOM 790 O O . THR A 1 97 ? 7.400 11.059 10.394 1.00 77.50 97 THR A O 1
ATOM 793 N N . ALA A 1 98 ? 9.117 11.487 11.775 1.00 65.44 98 ALA A N 1
ATOM 794 C CA . ALA A 1 98 ? 8.602 12.763 12.297 1.00 65.44 98 ALA A CA 1
ATOM 795 C C . ALA A 1 98 ? 8.281 13.834 11.223 1.00 65.44 98 ALA A C 1
ATOM 797 O O . ALA A 1 98 ? 7.697 14.861 11.535 1.00 65.44 98 ALA A O 1
ATOM 798 N N . LYS A 1 99 ? 8.650 13.614 9.951 1.00 63.25 99 LYS A N 1
ATOM 799 C CA . LYS A 1 99 ? 8.253 14.455 8.801 1.00 63.25 99 LYS A CA 1
ATOM 800 C C . LYS A 1 99 ? 7.099 13.842 7.986 1.00 63.25 99 LYS A C 1
ATOM 802 O O . LYS A 1 99 ? 6.999 14.103 6.790 1.00 63.25 99 LYS A O 1
ATOM 807 N N . SER A 1 100 ? 6.331 12.937 8.590 1.00 66.75 100 SER A N 1
ATOM 808 C CA . SER A 1 100 ? 5.190 12.196 8.030 1.00 66.75 100 SER A CA 1
ATOM 809 C C . SER A 1 100 ? 5.457 11.413 6.741 1.00 66.75 100 SER A C 1
ATOM 811 O O . SER A 1 100 ? 4.519 10.993 6.080 1.00 66.75 100 SER A O 1
ATOM 813 N N . LYS A 1 101 ? 6.717 11.164 6.363 1.00 75.81 101 LYS A N 1
ATOM 814 C CA . LYS A 1 101 ? 7.026 10.425 5.129 1.00 75.81 101 LYS A CA 1
ATOM 815 C C . LYS A 1 101 ? 6.674 8.943 5.269 1.00 75.81 101 LYS A C 1
ATOM 817 O O . LYS A 1 101 ? 7.180 8.289 6.186 1.00 75.81 101 LYS A O 1
ATOM 822 N N . THR A 1 102 ? 5.903 8.415 4.316 1.00 77.19 102 THR A N 1
ATOM 823 C CA . THR A 1 102 ? 5.715 6.970 4.115 1.00 77.19 102 THR A CA 1
ATOM 824 C C . THR A 1 102 ? 7.054 6.251 4.012 1.00 77.19 102 THR A C 1
ATOM 826 O O . THR A 1 102 ? 7.945 6.676 3.271 1.00 77.19 102 THR A O 1
ATOM 829 N N . LYS A 1 103 ? 7.172 5.118 4.707 1.00 82.25 103 LYS A N 1
ATOM 830 C CA . LYS A 1 103 ? 8.306 4.202 4.594 1.00 82.25 103 LYS A CA 1
ATOM 831 C C . LYS A 1 103 ? 7.853 2.860 4.016 1.00 82.25 103 LYS A C 1
ATOM 833 O O . LYS A 1 103 ? 6.742 2.402 4.274 1.00 82.25 103 LYS A O 1
ATOM 838 N N . LEU A 1 104 ? 8.739 2.220 3.256 1.00 91.50 104 LEU A N 1
ATOM 839 C CA . LEU A 1 104 ? 8.653 0.781 3.026 1.00 91.50 104 LEU A CA 1
ATOM 840 C C . LEU A 1 104 ? 9.093 0.066 4.308 1.00 91.50 104 LEU A C 1
ATOM 842 O O . L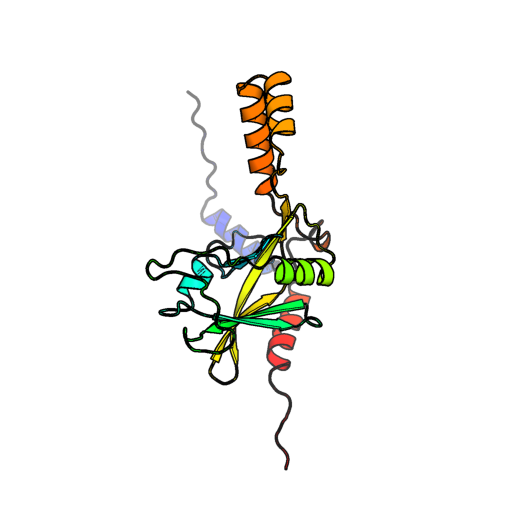EU A 1 104 ? 10.250 0.171 4.726 1.00 91.50 104 LEU A O 1
ATOM 846 N N . ILE A 1 105 ? 8.173 -0.665 4.917 1.00 94.19 105 ILE A N 1
ATOM 847 C CA . ILE A 1 105 ? 8.451 -1.597 6.002 1.00 94.19 105 ILE A CA 1
ATOM 848 C C . ILE A 1 105 ? 8.933 -2.888 5.344 1.00 94.19 105 ILE A C 1
ATOM 850 O O . ILE A 1 105 ? 8.147 -3.642 4.771 1.00 94.19 105 ILE A O 1
ATOM 854 N N . THR A 1 106 ? 10.245 -3.111 5.369 1.00 94.00 106 THR A N 1
ATOM 855 C CA . THR A 1 106 ? 10.859 -4.315 4.803 1.00 94.00 106 THR A CA 1
ATOM 856 C C . THR A 1 106 ? 10.487 -5.531 5.636 1.00 94.00 106 THR A C 1
ATOM 858 O O . THR A 1 106 ? 10.699 -5.541 6.846 1.00 94.00 106 THR A O 1
ATOM 861 N N . GLY A 1 107 ? 9.980 -6.567 4.984 1.00 93.81 107 GLY A N 1
ATOM 862 C CA . GLY A 1 107 ? 9.448 -7.745 5.656 1.00 93.81 107 GLY A CA 1
ATOM 863 C C . GLY A 1 107 ? 9.174 -8.836 4.640 1.00 93.81 107 GLY A C 1
ATOM 864 O O . GLY A 1 107 ? 8.020 -9.165 4.383 1.00 93.81 107 GLY A O 1
ATOM 865 N N . ARG A 1 108 ? 10.241 -9.362 4.028 1.00 95.19 108 ARG A N 1
ATOM 866 C CA . ARG A 1 108 ? 10.133 -10.350 2.947 1.00 95.19 108 ARG A CA 1
ATOM 867 C C . ARG A 1 108 ? 9.336 -11.576 3.385 1.00 95.19 108 ARG A C 1
ATOM 869 O O . ARG A 1 108 ? 8.354 -11.897 2.742 1.00 95.19 108 ARG A O 1
ATOM 876 N N . LYS A 1 109 ? 9.693 -12.182 4.522 1.00 96.44 109 LYS A N 1
ATOM 877 C CA . LYS A 1 109 ? 9.008 -13.380 5.029 1.00 96.44 109 LYS A CA 1
ATOM 878 C C . LYS A 1 109 ? 7.522 -13.136 5.312 1.00 96.44 109 LYS A C 1
ATOM 880 O O . LYS A 1 109 ? 6.689 -13.958 4.964 1.00 96.44 109 LYS A O 1
ATOM 885 N N . PHE A 1 110 ? 7.189 -11.982 5.897 1.00 96.94 110 PHE A N 1
ATOM 886 C CA . PHE A 1 110 ? 5.795 -11.570 6.086 1.00 96.94 110 PHE A CA 1
ATOM 887 C C . PHE A 1 110 ? 5.061 -11.451 4.745 1.00 96.94 110 PHE A C 1
ATOM 889 O O . PHE A 1 110 ? 3.961 -11.967 4.588 1.00 96.94 110 PHE A O 1
ATOM 896 N N . SER A 1 111 ? 5.689 -10.800 3.765 1.00 97.06 111 SER A N 1
ATOM 897 C CA . SER A 1 111 ? 5.087 -10.593 2.448 1.00 97.06 111 SER A CA 1
ATOM 898 C C . SER A 1 111 ? 4.922 -11.912 1.694 1.00 97.06 111 SER A C 1
ATOM 900 O O . SER A 1 111 ? 3.866 -12.138 1.127 1.00 97.06 111 SER A O 1
ATOM 902 N N . GLU A 1 112 ? 5.904 -12.815 1.750 1.00 96.81 112 GLU A N 1
ATOM 903 C CA . GLU A 1 112 ? 5.818 -14.170 1.187 1.00 96.81 112 GLU A CA 1
ATOM 904 C C . GLU A 1 112 ? 4.616 -14.936 1.753 1.00 96.81 112 GLU A C 1
ATOM 906 O O . GLU A 1 112 ? 3.827 -15.464 0.977 1.00 96.81 112 GLU A O 1
ATOM 911 N N . MET A 1 113 ? 4.405 -14.903 3.075 1.00 97.69 113 MET A N 1
ATOM 912 C CA . MET A 1 113 ? 3.238 -15.536 3.707 1.00 97.69 113 MET A CA 1
ATOM 913 C C . MET A 1 113 ? 1.909 -14.944 3.223 1.00 97.69 113 MET A C 1
ATOM 915 O O . MET A 1 113 ? 0.947 -15.677 3.017 1.00 97.69 113 MET A O 1
ATOM 919 N N . VAL A 1 114 ? 1.836 -13.622 3.030 1.00 97.81 114 VAL A N 1
ATOM 920 C CA . VAL A 1 114 ? 0.628 -12.972 2.494 1.00 97.81 114 VAL A CA 1
ATOM 921 C C . VAL A 1 114 ? 0.395 -13.365 1.032 1.00 97.81 114 VAL A C 1
ATOM 923 O O . VAL A 1 114 ? -0.742 -13.627 0.650 1.00 97.81 114 VAL A O 1
ATOM 926 N N . TYR A 1 115 ? 1.449 -13.433 0.215 1.00 95.81 115 TYR A N 1
ATOM 927 C CA . TYR A 1 115 ? 1.331 -13.837 -1.188 1.00 95.81 115 TYR A CA 1
ATOM 928 C C . TYR A 1 115 ? 0.892 -15.297 -1.306 1.00 95.81 115 TYR A C 1
ATOM 930 O O . TYR A 1 115 ? 0.023 -15.598 -2.118 1.00 95.81 115 TYR A O 1
ATOM 938 N N . GLU A 1 116 ? 1.438 -16.180 -0.470 1.00 96.06 116 GLU A N 1
ATOM 939 C CA . GLU A 1 116 ? 1.037 -17.585 -0.395 1.00 96.06 116 GLU A CA 1
ATOM 940 C C . GLU A 1 116 ? -0.428 -17.727 0.038 1.00 96.06 116 GLU A C 1
ATOM 942 O O . GLU A 1 116 ? -1.204 -18.382 -0.655 1.00 96.06 116 GLU A O 1
ATOM 947 N N . LEU A 1 117 ? -0.838 -17.037 1.111 1.00 94.75 117 LEU A N 1
ATOM 948 C CA . LEU A 1 117 ? -2.223 -17.027 1.601 1.00 94.75 117 LEU A CA 1
ATOM 949 C C . LEU A 1 117 ? -3.228 -16.602 0.519 1.00 94.75 117 LEU A C 1
ATOM 951 O O . LEU A 1 117 ? -4.345 -17.120 0.457 1.00 94.75 117 LEU A O 1
ATOM 955 N N . MET A 1 118 ? -2.847 -15.635 -0.315 1.00 94.56 118 MET A N 1
ATOM 956 C CA . MET A 1 118 ? -3.724 -15.056 -1.332 1.00 94.56 118 MET A CA 1
ATOM 957 C C . MET A 1 118 ? -3.583 -15.696 -2.719 1.00 94.56 118 MET A C 1
ATOM 959 O O . MET A 1 118 ? -4.388 -15.391 -3.598 1.00 94.56 118 MET A O 1
ATOM 963 N N . GLY A 1 119 ? -2.586 -16.560 -2.935 1.00 91.62 119 GLY A N 1
ATOM 964 C CA . GLY A 1 119 ? -2.253 -17.090 -4.261 1.00 91.62 119 GLY A CA 1
ATOM 965 C C . GLY A 1 119 ? -1.789 -16.004 -5.241 1.00 91.62 119 GLY A C 1
ATOM 966 O O . GLY A 1 119 ? -2.125 -16.044 -6.422 1.00 91.62 119 GLY A O 1
ATOM 967 N N . TRP A 1 120 ? -1.076 -14.993 -4.746 1.00 92.88 120 TRP A N 1
ATOM 968 C CA . TRP A 1 120 ? -0.664 -13.819 -5.515 1.00 92.88 120 TRP A CA 1
ATOM 969 C C . TRP A 1 120 ? 0.652 -14.010 -6.282 1.00 92.88 120 TRP A C 1
ATOM 971 O O . TRP A 1 120 ? 1.559 -14.723 -5.856 1.00 92.88 120 TRP A O 1
ATOM 981 N N . ASP A 1 121 ? 0.779 -13.303 -7.405 1.00 86.88 121 ASP A N 1
ATOM 982 C CA . ASP A 1 121 ? 1.935 -13.328 -8.301 1.00 86.88 121 ASP A CA 1
ATOM 983 C C . ASP A 1 121 ? 3.067 -12.422 -7.782 1.00 86.88 121 ASP A C 1
ATOM 985 O O . ASP A 1 121 ? 2.902 -11.212 -7.614 1.00 86.88 121 ASP A O 1
ATOM 989 N N . ALA A 1 122 ? 4.254 -12.997 -7.566 1.00 88.12 122 ALA A N 1
ATOM 990 C CA . ALA A 1 122 ? 5.427 -12.287 -7.038 1.00 88.12 122 ALA A CA 1
ATOM 991 C C . ALA A 1 122 ? 6.053 -11.260 -8.011 1.00 88.12 122 ALA A C 1
ATOM 993 O O . ALA A 1 122 ? 6.892 -10.450 -7.609 1.00 88.12 122 ALA A O 1
ATOM 994 N N . GLY A 1 123 ? 5.663 -11.271 -9.286 1.00 88.38 123 GLY A N 1
ATOM 995 C CA . GLY A 1 123 ? 5.961 -10.240 -10.281 1.00 88.38 123 GLY A CA 1
ATOM 996 C C . GLY A 1 123 ? 5.021 -9.031 -10.202 1.00 88.38 123 GLY A C 1
ATOM 997 O O . GLY A 1 123 ? 5.150 -8.097 -10.997 1.00 88.38 123 GLY A O 1
ATOM 998 N N . SER A 1 124 ? 4.104 -9.006 -9.236 1.00 90.56 124 SER A N 1
ATOM 999 C CA . SER A 1 124 ? 3.121 -7.943 -9.043 1.00 90.56 124 SER A CA 1
ATOM 1000 C C . SER A 1 124 ? 3.241 -7.287 -7.665 1.00 90.56 124 SER A C 1
ATOM 1002 O O . SER A 1 124 ? 3.986 -7.717 -6.788 1.00 90.56 124 SER A O 1
ATOM 1004 N N . ARG A 1 125 ? 2.545 -6.164 -7.491 1.00 94.25 125 ARG A N 1
ATOM 1005 C CA . ARG A 1 125 ? 2.270 -5.537 -6.196 1.00 94.25 125 ARG A CA 1
ATOM 1006 C C . ARG A 1 125 ? 0.772 -5.353 -6.052 1.00 94.25 125 ARG A C 1
ATOM 1008 O O . ARG A 1 125 ? 0.095 -5.078 -7.039 1.00 94.25 125 ARG A O 1
ATOM 1015 N N . TYR A 1 126 ? 0.296 -5.403 -4.822 1.00 94.38 126 TYR A N 1
ATOM 1016 C CA . TYR A 1 126 ? -1.128 -5.371 -4.520 1.00 94.38 126 TYR A CA 1
ATOM 1017 C C . TYR A 1 126 ? -1.449 -4.149 -3.679 1.00 94.38 126 TYR A C 1
ATOM 1019 O O . TYR A 1 126 ? -0.661 -3.775 -2.805 1.00 94.38 126 TYR A O 1
ATOM 1027 N N . LYS A 1 127 ? -2.568 -3.488 -3.960 1.00 93.94 127 LYS A N 1
ATOM 1028 C CA . LYS A 1 127 ? -3.046 -2.357 -3.166 1.00 93.94 127 LYS A CA 1
ATOM 1029 C C . LYS A 1 127 ? -4.431 -2.646 -2.634 1.00 93.94 127 LYS A C 1
ATOM 1031 O O . LYS A 1 127 ? -5.321 -2.933 -3.418 1.00 93.94 127 LYS A O 1
ATOM 1036 N N . ALA A 1 128 ? -4.605 -2.499 -1.329 1.00 92.56 128 ALA A N 1
ATOM 1037 C CA . ALA A 1 128 ? -5.905 -2.635 -0.693 1.00 92.56 128 ALA A CA 1
ATOM 1038 C C . ALA A 1 128 ? -6.306 -1.306 -0.048 1.00 92.56 128 ALA A C 1
ATOM 1040 O O . ALA A 1 128 ? -5.467 -0.608 0.541 1.00 92.56 128 ALA A O 1
ATOM 1041 N N . VAL A 1 129 ? -7.584 -0.958 -0.175 1.00 89.44 129 VAL A N 1
ATOM 1042 C CA . VAL A 1 129 ? -8.188 0.175 0.529 1.00 89.44 129 VAL A CA 1
ATOM 1043 C C . VAL A 1 129 ? -8.432 -0.224 1.987 1.00 89.44 129 VAL A C 1
ATOM 1045 O O . VAL A 1 129 ? -8.740 -1.375 2.288 1.00 89.44 129 VAL A O 1
ATOM 1048 N N . GLY A 1 130 ? -8.202 0.717 2.899 1.00 89.75 130 GLY A N 1
ATOM 1049 C CA . GLY A 1 130 ? -8.374 0.544 4.333 1.00 89.75 130 GLY A CA 1
ATOM 1050 C C . GLY A 1 130 ? -9.564 1.327 4.865 1.00 89.75 130 GLY A C 1
ATOM 1051 O O . GLY A 1 130 ? -9.759 2.491 4.511 1.00 89.75 130 GLY A O 1
ATOM 1052 N N . TYR A 1 131 ? -10.295 0.707 5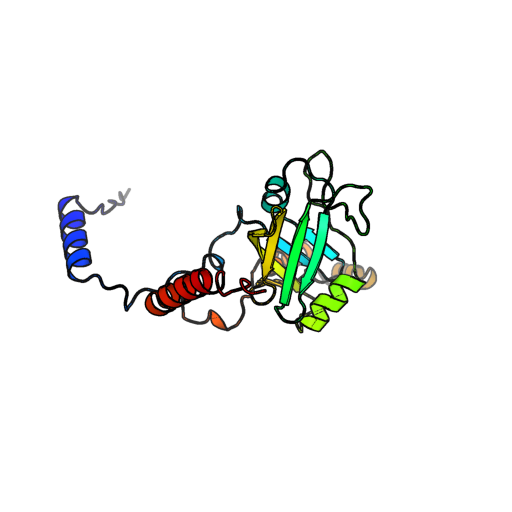.782 1.00 88.81 131 TYR A N 1
ATOM 1053 C CA . TYR A 1 131 ? -11.446 1.279 6.467 1.00 88.81 131 TYR A CA 1
ATOM 1054 C C . TYR A 1 131 ? -11.091 1.582 7.916 1.00 88.81 131 TYR A C 1
ATOM 1056 O O . TYR A 1 131 ? -10.558 0.723 8.623 1.00 88.81 131 TYR A O 1
ATOM 1064 N N . LYS A 1 132 ? -11.370 2.811 8.354 1.00 88.44 132 LYS A N 1
ATOM 1065 C CA . LYS A 1 132 ? -11.188 3.207 9.750 1.00 88.44 132 LYS A CA 1
ATOM 1066 C C . LYS A 1 132 ? -12.353 2.665 10.575 1.00 88.44 132 LYS A C 1
ATOM 1068 O O . LYS A 1 132 ? -13.503 2.915 10.225 1.00 88.44 132 LYS A O 1
ATOM 1073 N N . ILE A 1 133 ? -12.056 1.960 11.660 1.00 89.75 133 ILE A N 1
ATOM 1074 C CA . ILE A 1 133 ? -13.055 1.428 12.592 1.00 89.75 133 ILE A CA 1
ATOM 1075 C C . ILE A 1 133 ? -12.675 1.760 14.035 1.00 89.75 133 ILE A C 1
ATOM 1077 O O . ILE A 1 133 ? -11.507 2.010 14.340 1.00 89.75 133 ILE A O 1
ATOM 1081 N N . SER A 1 134 ? -13.663 1.710 14.925 1.00 90.94 134 SER A N 1
ATOM 1082 C CA . SER A 1 134 ? -13.460 1.781 16.372 1.00 90.94 134 SER A CA 1
ATOM 1083 C C . SER A 1 134 ? -13.852 0.450 17.002 1.00 90.94 134 SER A C 1
ATOM 1085 O O . SER A 1 134 ? -14.949 -0.050 16.757 1.00 90.94 134 SER A O 1
ATOM 1087 N N . TYR A 1 135 ? -12.971 -0.128 17.815 1.00 91.75 135 TYR A N 1
ATOM 1088 C CA . TYR A 1 135 ? -13.213 -1.403 18.487 1.00 91.75 135 TYR A CA 1
ATOM 1089 C C . TYR A 1 135 ? -12.568 -1.398 19.871 1.00 91.75 135 TYR A C 1
ATOM 1091 O O . TYR A 1 135 ? -11.394 -1.076 20.002 1.00 91.75 135 TYR A O 1
ATOM 1099 N N . GLN A 1 136 ? -13.344 -1.728 20.909 1.00 93.62 136 GLN A N 1
ATOM 1100 C CA . GLN A 1 136 ? -12.880 -1.756 22.307 1.00 93.62 136 GLN A CA 1
ATOM 1101 C C . GLN A 1 136 ? -12.175 -0.461 22.771 1.00 93.62 136 GLN A C 1
ATOM 1103 O O . GLN A 1 136 ? -11.265 -0.495 23.591 1.00 93.62 136 GLN A O 1
ATOM 1108 N N . GLY A 1 137 ? -12.605 0.694 22.253 1.00 89.75 137 GLY A N 1
ATOM 1109 C CA . GLY A 1 137 ? -12.002 1.995 22.570 1.00 89.75 137 GLY A CA 1
ATOM 1110 C C . GLY A 1 137 ? -10.719 2.316 21.794 1.00 89.75 137 GLY A C 1
ATOM 1111 O O . GLY A 1 137 ? -10.177 3.404 21.965 1.00 89.75 137 GLY A O 1
ATOM 1112 N N . GLU A 1 138 ? -10.257 1.424 20.916 1.00 89.00 138 GLU A N 1
ATOM 1113 C CA . GLU A 1 138 ? -9.122 1.649 20.020 1.00 89.00 138 GLU A CA 1
ATOM 1114 C C . GLU A 1 138 ? -9.594 2.043 18.613 1.00 89.00 138 GLU A C 1
ATOM 1116 O O . GLU A 1 138 ? -10.638 1.592 18.131 1.00 89.00 138 GLU A O 1
ATOM 1121 N N . GLU A 1 139 ? -8.800 2.867 17.928 1.00 89.69 139 GLU A N 1
ATOM 1122 C CA . GLU A 1 139 ? -8.968 3.140 16.500 1.00 89.69 139 GLU A CA 1
ATOM 1123 C C . GLU A 1 139 ? -8.069 2.215 15.676 1.00 89.69 139 GLU A C 1
ATOM 1125 O O . GLU A 1 139 ? -6.860 2.131 15.910 1.00 89.69 139 GLU A O 1
ATOM 1130 N N . LEU A 1 140 ? -8.651 1.565 14.668 1.00 92.81 140 LEU A N 1
ATOM 1131 C CA . LEU A 1 140 ? -7.942 0.671 13.761 1.00 92.81 140 LEU A CA 1
ATOM 1132 C C . LEU A 1 140 ? -8.170 1.069 12.307 1.00 92.81 140 LEU A C 1
ATOM 1134 O O . LEU A 1 140 ? -9.203 1.638 11.954 1.00 92.81 140 LEU A O 1
ATOM 1138 N N . PHE A 1 141 ? -7.228 0.689 11.450 1.00 93.81 141 PHE A N 1
ATOM 1139 C CA . PHE A 1 141 ? -7.487 0.544 10.020 1.00 93.81 141 PHE A CA 1
ATOM 1140 C C . PHE A 1 141 ? -7.522 -0.930 9.661 1.00 93.81 141 PHE A C 1
ATOM 1142 O O . PHE A 1 141 ? -6.596 -1.657 10.012 1.00 93.81 141 PHE A O 1
ATOM 1149 N N . VAL A 1 142 ? -8.552 -1.350 8.931 1.00 95.25 142 VAL A N 1
ATOM 1150 C CA . VAL A 1 142 ? -8.700 -2.715 8.416 1.00 95.25 142 VAL A CA 1
ATOM 1151 C C . VAL A 1 142 ? -8.655 -2.689 6.895 1.00 95.25 142 VAL A C 1
ATOM 1153 O O . VAL A 1 142 ? -9.409 -1.961 6.256 1.00 95.25 142 VAL A O 1
ATOM 1156 N N . PHE A 1 143 ? -7.763 -3.488 6.326 1.00 95.31 143 PHE A N 1
ATOM 1157 C CA . PHE A 1 143 ? -7.536 -3.652 4.898 1.00 95.31 143 PHE A CA 1
ATOM 1158 C C . PHE A 1 143 ? -8.018 -5.035 4.472 1.00 95.31 143 PHE A C 1
ATOM 1160 O O . PHE A 1 143 ? -7.527 -6.050 4.976 1.00 95.31 143 PHE A O 1
ATOM 1167 N N . GLU A 1 144 ? -8.958 -5.074 3.536 1.00 91.81 144 GLU A N 1
ATOM 1168 C CA . GLU A 1 144 ? -9.506 -6.312 2.990 1.00 91.81 144 GLU A CA 1
ATOM 1169 C C . GLU A 1 144 ? -8.686 -6.750 1.777 1.00 91.81 144 GLU A C 1
ATOM 1171 O O . GLU A 1 144 ? -8.644 -6.072 0.752 1.00 91.81 144 GLU A O 1
ATOM 1176 N N . LEU A 1 145 ? -7.959 -7.862 1.911 1.00 93.00 145 LEU A N 1
ATOM 1177 C CA . LEU A 1 145 ? -7.002 -8.289 0.891 1.00 93.00 145 LEU A CA 1
ATOM 1178 C C . LEU A 1 145 ? -7.692 -8.912 -0.324 1.00 93.00 145 LEU A C 1
ATOM 1180 O O . LEU A 1 145 ? -7.136 -8.867 -1.415 1.00 93.00 145 LEU A O 1
ATOM 1184 N N . SER A 1 146 ? -8.886 -9.487 -0.169 1.00 87.81 146 SER A N 1
ATOM 1185 C CA . SER A 1 146 ? -9.638 -10.076 -1.287 1.00 87.81 146 SER A CA 1
ATOM 1186 C C . SER A 1 146 ? -10.016 -9.059 -2.364 1.00 87.81 146 SER A C 1
ATOM 1188 O O . SER A 1 146 ? -10.106 -9.432 -3.529 1.00 87.81 146 SER A O 1
ATOM 1190 N N . GLU A 1 147 ? -10.162 -7.788 -1.989 1.00 85.38 147 GLU A N 1
ATOM 1191 C CA . GLU A 1 147 ? -10.491 -6.677 -2.891 1.00 85.38 147 GLU A CA 1
ATOM 1192 C C . GLU A 1 147 ? -9.236 -5.921 -3.373 1.00 85.38 147 GLU A C 1
ATOM 1194 O O . GLU A 1 147 ? -9.326 -4.810 -3.895 1.00 85.38 147 GLU A O 1
ATOM 1199 N N . ALA A 1 148 ? -8.035 -6.476 -3.168 1.00 90.12 148 ALA A N 1
ATOM 1200 C CA . ALA A 1 148 ? -6.809 -5.789 -3.543 1.00 90.12 148 ALA A CA 1
ATOM 1201 C C . ALA A 1 148 ? -6.626 -5.720 -5.068 1.00 90.12 148 ALA A C 1
ATOM 1203 O O . ALA A 1 148 ? -6.676 -6.720 -5.783 1.00 90.12 148 ALA A O 1
ATOM 1204 N N . GLU A 1 149 ? -6.292 -4.530 -5.553 1.00 87.94 149 GLU A N 1
ATOM 1205 C CA . GLU A 1 149 ? -5.945 -4.287 -6.947 1.00 87.94 149 GLU A CA 1
ATOM 1206 C C . GLU A 1 149 ? -4.521 -4.768 -7.241 1.00 87.94 149 GLU A C 1
ATOM 1208 O O . GLU A 1 149 ? -3.564 -4.398 -6.546 1.00 87.94 149 GLU A O 1
ATOM 1213 N N . MET A 1 150 ? -4.355 -5.533 -8.319 1.00 86.44 150 MET A N 1
ATOM 1214 C CA . MET A 1 150 ? -3.054 -6.006 -8.781 1.00 86.44 150 MET A CA 1
ATOM 1215 C C . MET A 1 150 ? -2.406 -4.985 -9.720 1.00 86.44 150 MET A C 1
ATOM 1217 O O . MET A 1 150 ? -3.024 -4.472 -10.646 1.00 86.44 150 MET A O 1
ATOM 1221 N N . TYR A 1 151 ? -1.115 -4.732 -9.540 1.00 87.38 151 TYR A N 1
ATOM 1222 C CA . TYR A 1 151 ? -0.309 -3.900 -10.428 1.00 87.38 151 TYR A CA 1
ATOM 1223 C C . TYR A 1 151 ? 0.978 -4.634 -10.776 1.00 87.38 151 TYR A C 1
ATOM 1225 O O . TYR A 1 151 ? 1.750 -4.979 -9.878 1.00 87.38 151 TYR A O 1
ATOM 1233 N N . LYS A 1 152 ? 1.283 -4.793 -12.065 1.00 86.94 152 LYS A N 1
ATOM 1234 C CA . LYS A 1 152 ? 2.552 -5.405 -12.484 1.00 86.94 152 LYS A CA 1
ATOM 1235 C C . LYS A 1 152 ? 3.745 -4.600 -11.961 1.00 86.94 152 LYS A C 1
ATOM 1237 O O . LYS A 1 152 ? 3.736 -3.360 -11.957 1.00 86.94 152 LYS A O 1
ATOM 1242 N N . LEU A 1 153 ? 4.780 -5.289 -11.489 1.00 86.69 153 LEU A N 1
ATOM 1243 C CA . LEU A 1 153 ? 6.061 -4.655 -11.205 1.00 86.69 153 LEU A CA 1
ATOM 1244 C C . LEU A 1 153 ? 6.844 -4.495 -12.511 1.00 86.69 153 LEU A C 1
ATOM 1246 O O . LEU A 1 153 ? 6.813 -5.385 -13.359 1.00 86.69 153 LEU A O 1
ATOM 1250 N N . PRO A 1 154 ? 7.586 -3.387 -12.678 1.00 84.81 154 PRO A N 1
ATOM 1251 C CA . PRO A 1 154 ? 8.567 -3.306 -13.745 1.00 84.81 154 PRO A CA 1
ATOM 1252 C C . PRO A 1 154 ? 9.567 -4.466 -13.619 1.00 84.81 154 PRO A C 1
ATOM 1254 O O . PRO A 1 154 ? 9.976 -4.786 -12.494 1.00 84.81 154 PRO A O 1
ATOM 1257 N N . PRO A 1 155 ? 9.999 -5.070 -14.737 1.00 82.06 155 PRO A N 1
ATOM 1258 C CA . PRO A 1 155 ? 10.933 -6.185 -14.705 1.00 82.06 155 PRO A CA 1
ATOM 1259 C C . PRO A 1 155 ? 12.233 -5.775 -14.005 1.00 82.06 155 PRO A C 1
ATOM 1261 O O . PRO A 1 155 ? 12.903 -4.804 -14.386 1.00 82.06 155 PRO A O 1
ATOM 1264 N N . LYS A 1 156 ? 12.590 -6.519 -12.952 1.00 83.25 156 LYS A N 1
ATOM 1265 C CA . LYS A 1 156 ? 13.899 -6.398 -12.305 1.00 83.25 156 LYS A CA 1
ATOM 1266 C C . LYS A 1 156 ? 14.923 -7.038 -13.227 1.00 83.25 156 LYS A C 1
ATOM 1268 O O . LYS A 1 156 ? 14.810 -8.216 -13.527 1.00 83.25 156 LYS A O 1
ATOM 1273 N N . ARG A 1 157 ? 15.904 -6.244 -13.653 1.00 85.94 157 ARG A N 1
ATOM 1274 C CA . ARG A 1 157 ? 16.962 -6.694 -14.559 1.00 85.94 157 ARG A CA 1
ATOM 1275 C C . ARG A 1 157 ? 18.293 -6.824 -13.846 1.00 85.94 157 ARG A C 1
ATOM 1277 O O . ARG A 1 157 ? 18.669 -5.898 -13.109 1.00 85.94 157 ARG A O 1
ATOM 1284 N N . THR A 1 158 ? 19.006 -7.916 -14.096 1.00 91.94 158 THR A N 1
ATOM 1285 C CA . THR A 1 158 ? 20.391 -8.105 -13.661 1.00 91.94 158 THR A CA 1
ATOM 1286 C C . THR A 1 158 ? 21.325 -7.137 -14.387 1.00 91.94 158 THR A C 1
ATOM 1288 O O . THR A 1 158 ? 20.915 -6.365 -15.262 1.00 91.94 158 THR A O 1
ATOM 1291 N N . LYS A 1 159 ? 22.597 -7.114 -13.986 1.00 92.25 159 LYS A N 1
ATOM 1292 C CA . LYS A 1 159 ? 23.595 -6.279 -14.658 1.00 92.25 159 LYS A CA 1
ATOM 1293 C C . LYS A 1 159 ? 23.819 -6.766 -16.092 1.00 92.25 159 LYS A C 1
ATOM 1295 O O . LYS A 1 159 ? 23.829 -5.956 -17.011 1.00 92.25 159 LYS A O 1
ATOM 1300 N N . GLU A 1 160 ? 23.897 -8.079 -16.274 1.00 92.62 160 GLU A N 1
ATOM 1301 C CA . GLU A 1 160 ? 24.101 -8.736 -17.563 1.00 92.62 160 GLU A CA 1
ATOM 1302 C C . GLU A 1 160 ? 22.938 -8.450 -18.521 1.00 92.62 160 GLU A C 1
ATOM 1304 O O . GLU A 1 160 ? 23.164 -8.094 -19.674 1.00 92.62 160 GLU A O 1
ATOM 1309 N N . GLU A 1 161 ? 21.693 -8.519 -18.045 1.00 90.56 161 GLU A N 1
ATOM 1310 C CA . GLU A 1 161 ? 20.505 -8.217 -18.857 1.00 90.56 161 GLU A CA 1
ATOM 1311 C C . GLU A 1 161 ? 20.455 -6.748 -19.298 1.00 90.56 161 GLU A C 1
ATOM 1313 O O . GLU A 1 161 ? 20.014 -6.437 -20.406 1.00 90.56 161 GLU A O 1
ATOM 1318 N N . LYS A 1 162 ? 20.927 -5.824 -18.451 1.00 90.50 162 LYS A N 1
ATOM 1319 C CA . LYS A 1 162 ? 21.042 -4.405 -18.819 1.00 90.50 162 LYS A CA 1
ATOM 1320 C C . LYS A 1 162 ? 22.106 -4.198 -19.891 1.00 90.50 162 LYS A C 1
ATOM 1322 O O . LYS A 1 162 ? 21.831 -3.519 -20.873 1.00 90.50 162 LYS A O 1
ATOM 1327 N N . GLU A 1 163 ? 23.272 -4.822 -19.741 1.00 92.50 163 GLU A N 1
ATOM 1328 C CA . GLU A 1 163 ? 24.347 -4.751 -20.737 1.00 92.50 163 GLU A CA 1
ATOM 1329 C C . GLU A 1 163 ? 23.927 -5.370 -22.081 1.00 92.50 163 GLU A C 1
ATOM 1331 O O . GLU A 1 163 ? 24.271 -4.849 -23.140 1.00 92.50 163 GLU A O 1
ATOM 1336 N N . GLN A 1 164 ? 23.161 -6.464 -22.064 1.00 91.00 164 GLN A N 1
ATOM 1337 C CA . GLN A 1 164 ? 22.603 -7.066 -23.279 1.00 91.00 164 GLN A CA 1
ATOM 1338 C C . GLN A 1 164 ? 21.600 -6.136 -23.964 1.00 91.00 164 GLN A C 1
ATOM 1340 O O . GLN A 1 164 ? 21.663 -5.956 -25.179 1.00 91.00 164 GLN A O 1
ATOM 1345 N N . MET A 1 165 ? 20.717 -5.500 -23.196 1.00 89.12 165 MET A N 1
ATOM 1346 C CA . MET A 1 165 ? 19.764 -4.527 -23.726 1.00 89.12 165 MET A CA 1
ATOM 1347 C C . MET A 1 165 ? 20.465 -3.312 -24.346 1.00 89.12 165 MET A C 1
ATOM 1349 O O . MET A 1 165 ? 20.087 -2.879 -25.430 1.00 89.12 165 MET A O 1
ATOM 1353 N N . GLU A 1 166 ? 21.507 -2.793 -23.693 1.00 91.94 166 GLU A N 1
ATOM 1354 C CA . GLU A 1 166 ? 22.313 -1.669 -24.191 1.00 91.94 166 GLU A CA 1
ATOM 1355 C C . GLU A 1 166 ? 23.068 -2.003 -25.483 1.00 91.94 166 GLU A C 1
ATOM 1357 O O . GLU A 1 166 ? 23.296 -1.120 -26.305 1.00 91.94 166 GLU A O 1
ATOM 1362 N N . LYS A 1 167 ? 23.422 -3.277 -25.697 1.00 93.25 167 LYS A N 1
ATOM 1363 C CA . LYS A 1 167 ? 24.014 -3.754 -26.958 1.00 93.25 167 LYS A CA 1
ATOM 1364 C C . LYS A 1 167 ? 22.976 -3.987 -28.057 1.00 93.25 167 LYS A C 1
ATOM 1366 O O . LYS A 1 167 ? 23.314 -3.873 -29.231 1.00 93.25 167 LYS A O 1
ATOM 1371 N N . ALA A 1 168 ? 21.747 -4.351 -27.693 1.00 93.19 168 ALA A N 1
ATOM 1372 C CA . ALA A 1 168 ? 20.699 -4.738 -28.637 1.00 93.19 168 ALA A CA 1
ATOM 1373 C C . ALA A 1 168 ? 19.837 -3.565 -29.133 1.00 93.19 168 ALA A C 1
ATOM 1375 O O . ALA A 1 168 ? 19.243 -3.662 -30.206 1.00 93.19 168 ALA A O 1
ATOM 1376 N N . MET A 1 169 ? 19.728 -2.480 -28.361 1.00 92.38 169 MET A N 1
ATOM 1377 C CA . MET A 1 169 ? 18.788 -1.383 -28.610 1.00 92.38 169 MET A CA 1
ATOM 1378 C C . MET A 1 169 ? 19.469 -0.020 -28.486 1.00 92.38 169 MET A C 1
ATOM 1380 O O . MET A 1 169 ? 20.413 0.159 -27.719 1.00 92.38 169 MET A O 1
ATOM 1384 N N . THR A 1 170 ? 18.958 0.979 -29.204 1.00 95.38 170 THR A N 1
ATOM 1385 C CA . THR A 1 170 ? 19.436 2.359 -29.053 1.00 95.38 170 THR A CA 1
ATOM 1386 C C . THR A 1 170 ? 18.996 2.951 -27.706 1.00 95.38 170 THR A C 1
ATOM 1388 O O . THR A 1 170 ? 17.975 2.533 -27.146 1.00 95.38 170 THR A O 1
ATOM 1391 N N . PRO A 1 171 ? 19.688 3.986 -27.187 1.00 94.31 171 PRO A N 1
ATOM 1392 C CA . PRO A 1 171 ? 19.268 4.671 -25.962 1.00 94.31 171 PRO A CA 1
ATOM 1393 C C . PRO A 1 171 ? 17.817 5.177 -26.003 1.00 94.31 171 PRO A C 1
ATOM 1395 O O . PRO A 1 171 ? 17.120 5.151 -24.988 1.00 94.31 171 PRO A O 1
ATOM 1398 N N . GLU A 1 172 ? 17.341 5.600 -27.177 1.00 94.31 172 GLU A N 1
ATOM 1399 C CA . GLU A 1 172 ? 15.963 6.054 -27.382 1.00 94.31 172 GLU A CA 1
ATOM 1400 C C . GLU A 1 172 ? 14.954 4.904 -27.268 1.00 94.31 172 GLU A C 1
ATOM 1402 O O . GLU A 1 172 ? 13.948 5.034 -26.568 1.00 94.31 172 GLU A O 1
ATOM 1407 N N . GLN A 1 173 ? 15.245 3.753 -27.878 1.00 91.88 173 GLN A N 1
ATOM 1408 C CA . GLN A 1 173 ? 14.399 2.561 -27.785 1.00 91.88 173 GLN A CA 1
ATOM 1409 C C . GLN A 1 173 ? 14.329 2.030 -26.346 1.00 91.88 173 GLN A C 1
ATOM 1411 O O . GLN A 1 173 ? 13.248 1.692 -25.863 1.00 91.88 173 GLN A O 1
ATOM 1416 N N . ILE A 1 174 ? 15.454 2.033 -25.622 1.00 89.12 174 ILE A N 1
ATOM 1417 C CA . ILE A 1 174 ? 15.507 1.656 -24.200 1.00 89.12 174 ILE A CA 1
ATOM 1418 C C . ILE A 1 174 ? 14.651 2.606 -23.357 1.00 89.12 174 ILE A C 1
ATOM 1420 O O . ILE A 1 174 ? 13.917 2.173 -22.464 1.00 89.12 174 ILE A O 1
ATOM 1424 N N . ALA A 1 175 ? 14.728 3.911 -23.625 1.00 91.44 175 ALA A N 1
ATOM 1425 C CA . ALA A 1 175 ? 13.917 4.901 -22.929 1.00 91.44 175 ALA A CA 1
ATOM 1426 C C . ALA A 1 175 ? 12.419 4.725 -23.227 1.00 91.44 175 ALA A C 1
ATOM 1428 O O . ALA A 1 175 ? 11.606 4.818 -22.304 1.00 91.44 175 ALA A O 1
ATOM 1429 N N . ALA A 1 176 ? 12.050 4.441 -24.478 1.00 89.38 176 ALA A N 1
ATOM 1430 C CA . ALA A 1 176 ? 10.672 4.169 -24.879 1.00 89.38 176 ALA A CA 1
ATOM 1431 C C . ALA A 1 176 ? 10.115 2.916 -24.186 1.00 89.38 176 ALA A C 1
ATOM 1433 O O . ALA A 1 176 ? 9.050 2.981 -23.574 1.00 89.38 176 ALA A O 1
ATOM 1434 N N . GLN A 1 177 ? 10.874 1.818 -24.173 1.00 86.50 177 GLN A N 1
ATOM 1435 C CA . GLN A 1 177 ? 10.482 0.587 -23.487 1.00 86.50 177 GLN A CA 1
ATOM 1436 C C . GLN A 1 177 ? 10.288 0.805 -21.979 1.00 86.50 177 GLN A C 1
ATOM 1438 O O . GLN A 1 177 ? 9.265 0.416 -21.421 1.00 86.50 177 GLN A O 1
ATOM 1443 N N . LYS A 1 178 ? 11.221 1.494 -21.309 1.00 87.75 178 LYS A N 1
ATOM 1444 C CA . LYS A 1 178 ? 11.087 1.812 -19.876 1.00 87.75 178 LYS A CA 1
ATOM 1445 C C . LYS A 1 178 ? 9.863 2.681 -19.577 1.00 87.75 178 LYS A C 1
ATOM 1447 O O . LYS A 1 178 ? 9.275 2.548 -18.505 1.00 87.75 178 LYS A O 1
ATOM 1452 N N . ARG A 1 179 ? 9.485 3.586 -20.489 1.00 86.31 179 ARG A N 1
ATOM 1453 C CA . ARG A 1 179 ? 8.267 4.402 -20.350 1.00 86.31 179 ARG A CA 1
ATOM 1454 C C . ARG A 1 179 ? 7.011 3.546 -20.449 1.00 86.31 179 ARG A C 1
ATOM 1456 O O . ARG A 1 179 ? 6.112 3.752 -19.636 1.00 86.31 179 ARG A O 1
ATOM 1463 N N . GLU A 1 180 ? 6.969 2.597 -21.379 1.00 80.88 180 GLU A N 1
ATOM 1464 C CA . GLU A 1 180 ? 5.827 1.690 -21.514 1.00 80.88 180 GLU A CA 1
ATOM 1465 C C . GLU A 1 180 ? 5.714 0.757 -20.302 1.00 80.88 180 GLU A C 1
ATOM 1467 O O . GLU A 1 180 ? 4.664 0.707 -19.674 1.00 80.88 180 GLU A O 1
ATOM 1472 N N . GLU A 1 181 ? 6.815 0.155 -19.846 1.00 81.88 181 GLU A N 1
ATOM 1473 C CA . GLU A 1 181 ? 6.833 -0.657 -18.616 1.00 81.88 181 GLU A CA 1
ATOM 1474 C C . GLU A 1 181 ? 6.372 0.140 -17.388 1.00 81.88 181 GLU A C 1
ATOM 1476 O O . GLU A 1 181 ? 5.611 -0.345 -16.547 1.00 81.88 181 GLU A O 1
ATOM 1481 N N . ALA A 1 182 ? 6.802 1.400 -17.277 1.00 82.88 182 ALA A N 1
ATOM 1482 C CA . ALA A 1 182 ? 6.347 2.281 -16.211 1.00 82.88 182 ALA A CA 1
ATOM 1483 C C . ALA A 1 182 ? 4.849 2.599 -16.329 1.00 82.88 182 ALA A C 1
ATOM 1485 O O . ALA A 1 182 ? 4.177 2.700 -15.299 1.00 82.88 182 ALA A O 1
ATOM 1486 N N . ARG A 1 183 ? 4.320 2.753 -17.546 1.00 81.25 183 ARG A N 1
ATOM 1487 C CA . ARG A 1 183 ? 2.895 2.974 -17.806 1.00 81.25 183 ARG A CA 1
ATOM 1488 C C . ARG A 1 183 ? 2.076 1.742 -17.438 1.00 81.25 183 ARG A C 1
ATOM 1490 O O . ARG A 1 183 ? 1.149 1.878 -16.646 1.00 81.25 183 ARG A O 1
ATOM 1497 N N . GLU A 1 184 ? 2.453 0.564 -17.922 1.00 72.50 184 GLU A N 1
ATOM 1498 C CA . GLU A 1 184 ? 1.798 -0.706 -17.595 1.00 72.50 184 GLU A CA 1
ATOM 1499 C C . GLU A 1 184 ? 1.790 -0.965 -16.090 1.00 72.50 184 GLU A C 1
ATOM 1501 O O . GLU A 1 184 ? 0.774 -1.365 -15.528 1.00 72.50 184 GLU A O 1
ATOM 1506 N N . SER A 1 185 ? 2.887 -0.639 -15.400 1.00 79.25 185 SER A N 1
ATOM 1507 C CA . SER A 1 185 ? 2.967 -0.797 -13.948 1.00 79.25 185 SER A CA 1
ATOM 1508 C C . SER A 1 185 ? 1.969 0.072 -13.174 1.00 79.25 185 SER A C 1
ATOM 1510 O O . SER A 1 185 ? 1.789 -0.148 -11.978 1.00 79.25 185 SER A O 1
ATOM 1512 N N . ARG A 1 186 ? 1.358 1.092 -13.793 1.00 79.56 186 ARG A N 1
ATOM 1513 C CA . ARG A 1 186 ? 0.361 1.985 -13.170 1.00 79.56 186 ARG A CA 1
ATOM 1514 C C . ARG A 1 186 ? -1.077 1.560 -13.448 1.00 79.56 186 ARG A C 1
ATOM 1516 O O . ARG A 1 186 ? -1.973 2.146 -12.852 1.00 79.56 186 ARG A O 1
ATOM 1523 N N . ILE A 1 187 ? -1.285 0.584 -14.325 1.00 74.12 187 ILE A N 1
ATOM 1524 C CA . ILE A 1 187 ? -2.607 0.057 -14.643 1.00 74.12 187 ILE A CA 1
ATOM 1525 C C . ILE A 1 187 ? -2.992 -0.934 -13.544 1.00 74.12 187 ILE A C 1
ATOM 1527 O O . ILE A 1 187 ? -2.233 -1.861 -13.253 1.00 74.12 187 ILE A O 1
ATOM 1531 N N . ALA A 1 188 ? -4.142 -0.692 -12.918 1.00 77.94 188 ALA A N 1
ATOM 1532 C CA . ALA A 1 188 ? -4.750 -1.623 -11.983 1.00 77.94 188 ALA A CA 1
ATOM 1533 C C . ALA A 1 188 ? -5.415 -2.752 -12.774 1.00 77.94 188 ALA A C 1
ATOM 1535 O O . ALA A 1 188 ? -6.191 -2.502 -13.697 1.00 77.94 188 ALA A O 1
ATOM 1536 N N . TYR A 1 189 ? -5.106 -3.987 -12.409 1.00 68.19 189 TYR A N 1
ATOM 1537 C CA . TYR A 1 189 ? -5.832 -5.171 -12.826 1.00 68.19 189 TYR A CA 1
ATOM 1538 C C . TYR A 1 189 ? -6.743 -5.543 -11.662 1.00 68.19 189 TYR A C 1
ATOM 1540 O O . TYR A 1 189 ? -6.270 -5.911 -10.584 1.00 68.19 189 TYR A O 1
ATOM 1548 N N . SER A 1 190 ? -8.041 -5.377 -11.877 1.00 58.50 190 SER A N 1
ATOM 1549 C CA . SER A 1 190 ? -9.059 -5.808 -10.928 1.00 58.50 190 SER A CA 1
ATOM 1550 C C . SER A 1 190 ? -9.445 -7.266 -11.218 1.00 58.50 190 SER A C 1
ATOM 1552 O O . SER A 1 190 ? -9.299 -7.690 -12.370 1.00 58.50 190 SER A O 1
ATOM 1554 N N . PRO A 1 191 ? -9.917 -8.052 -10.233 1.00 50.78 191 PRO A N 1
ATOM 1555 C CA . PRO A 1 191 ? -10.459 -9.388 -10.480 1.00 50.78 191 PRO A CA 1
ATOM 1556 C C . PRO A 1 191 ? -11.505 -9.388 -11.609 1.00 50.78 191 PRO A C 1
ATOM 1558 O O . PRO A 1 191 ? -12.186 -8.391 -11.829 1.00 50.78 191 PRO A O 1
ATOM 1561 N N . GLU A 1 192 ? -11.701 -10.516 -12.296 1.00 49.12 192 GLU A N 1
ATOM 1562 C CA . GLU A 1 192 ? -12.670 -10.665 -13.407 1.00 49.12 192 GLU A CA 1
ATOM 1563 C C . GLU A 1 192 ? -14.124 -10.273 -13.055 1.00 49.12 192 GLU A C 1
ATOM 1565 O O . GLU A 1 192 ? -14.952 -10.093 -13.945 1.00 49.12 192 GLU A O 1
ATOM 1570 N N . GLN A 1 193 ? -14.424 -10.072 -11.768 1.00 48.00 193 GLN A N 1
ATOM 1571 C CA . GLN A 1 193 ? -15.717 -9.647 -11.224 1.00 48.00 193 GLN A CA 1
ATOM 1572 C C . GLN A 1 193 ? -16.236 -8.296 -11.757 1.00 48.00 193 GLN A C 1
ATOM 1574 O O . GLN A 1 193 ? -17.401 -7.978 -11.546 1.00 48.00 193 GLN A O 1
ATOM 1579 N N . PHE A 1 194 ? -15.400 -7.501 -12.434 1.00 50.88 194 PHE A N 1
ATOM 1580 C CA . PHE A 1 194 ? -15.765 -6.186 -12.983 1.00 50.88 194 PHE A CA 1
ATOM 1581 C C . PHE A 1 194 ? -16.085 -6.196 -14.483 1.00 50.88 194 PHE A C 1
ATOM 1583 O O . PHE A 1 194 ? -16.358 -5.144 -15.065 1.00 50.88 194 PHE A O 1
ATOM 1590 N N . ASN A 1 195 ? -16.024 -7.351 -15.149 1.00 47.28 195 ASN A N 1
ATOM 1591 C CA . ASN A 1 195 ? -16.206 -7.398 -16.595 1.00 47.28 195 ASN A CA 1
ATOM 1592 C C . ASN A 1 195 ? -17.698 -7.247 -16.961 1.00 47.28 195 ASN A C 1
ATOM 1594 O O . ASN A 1 195 ? -18.433 -8.229 -17.004 1.00 47.28 195 ASN A O 1
ATOM 1598 N N . GLY A 1 196 ? -18.136 -6.008 -17.214 1.00 54.66 196 GLY A N 1
ATOM 1599 C CA . GLY A 1 196 ? -19.481 -5.681 -17.713 1.00 54.66 196 GLY A CA 1
ATOM 1600 C C . GLY A 1 196 ? -20.412 -4.947 -16.742 1.00 54.66 196 GLY A C 1
ATOM 1601 O O . GLY A 1 196 ? -21.528 -4.632 -17.143 1.00 54.66 196 GLY A O 1
ATOM 1602 N N . HIS A 1 197 ? -19.961 -4.636 -15.521 1.00 54.22 197 HIS A N 1
ATOM 1603 C CA . HIS A 1 197 ? -20.769 -3.988 -14.477 1.00 54.22 197 HIS A CA 1
ATOM 1604 C C . HIS A 1 197 ? -19.981 -2.868 -13.773 1.00 54.22 197 HIS A C 1
ATOM 1606 O O . HIS A 1 197 ? -18.777 -2.990 -13.543 1.00 54.22 197 HIS A O 1
ATOM 1612 N N . PHE A 1 198 ? -20.649 -1.765 -13.430 1.00 54.66 198 PHE A N 1
ATOM 1613 C CA . PHE A 1 198 ? -20.100 -0.622 -12.688 1.00 54.66 198 PHE A CA 1
ATOM 1614 C C . PHE A 1 198 ? -20.013 -0.886 -11.176 1.00 54.66 198 PHE A C 1
ATOM 1616 O O . PHE A 1 198 ? -19.238 -0.224 -10.478 1.00 54.66 198 PHE A O 1
ATOM 1623 N N . GLY A 1 199 ? -20.754 -1.871 -10.660 1.00 60.78 199 GLY A N 1
ATOM 1624 C CA . GLY A 1 199 ? -20.624 -2.316 -9.277 1.00 60.78 199 GLY A CA 1
ATOM 1625 C C . GLY A 1 199 ? -21.603 -3.410 -8.862 1.00 60.78 199 GLY A C 1
ATOM 1626 O O . GLY A 1 199 ? -21.632 -4.469 -9.477 1.00 60.78 199 GLY A O 1
ATOM 1627 N N . VAL A 1 200 ? -22.321 -3.208 -7.757 1.00 54.12 200 VAL A N 1
ATOM 1628 C CA . VAL A 1 200 ? -23.336 -4.152 -7.243 1.00 54.12 200 VAL A CA 1
ATOM 1629 C C . VAL A 1 200 ? -24.721 -3.521 -7.463 1.00 54.12 200 VAL A C 1
ATOM 1631 O O . VAL A 1 200 ? -24.826 -2.307 -7.275 1.00 54.12 200 VAL A O 1
ATOM 1634 N N . PRO A 1 201 ? -25.772 -4.272 -7.853 1.00 65.56 201 PRO A N 1
ATOM 1635 C CA . PRO A 1 201 ? -27.130 -3.725 -7.950 1.00 65.56 201 PRO A CA 1
ATOM 1636 C C . PRO A 1 201 ? -27.550 -2.995 -6.661 1.00 65.56 201 PRO A C 1
ATOM 1638 O O . PRO A 1 201 ? -27.225 -3.459 -5.566 1.00 65.56 201 PRO A O 1
ATOM 1641 N N . GLU A 1 202 ? -28.257 -1.862 -6.767 1.00 58.84 202 GLU A N 1
ATOM 1642 C CA . GLU A 1 202 ? -28.685 -1.065 -5.595 1.00 58.84 202 GLU A CA 1
ATOM 1643 C C . GLU A 1 202 ? -29.513 -1.888 -4.596 1.00 58.84 202 GLU A C 1
ATOM 1645 O O . GLU A 1 202 ? -29.311 -1.765 -3.387 1.00 58.84 202 GLU A O 1
ATOM 1650 N N . SER A 1 203 ? -30.374 -2.784 -5.088 1.00 60.97 203 SER A N 1
ATOM 1651 C CA . SER A 1 203 ? -31.156 -3.708 -4.257 1.00 60.97 203 SER A CA 1
ATOM 1652 C C . SER A 1 203 ? -30.272 -4.549 -3.329 1.00 60.97 203 SER A C 1
ATOM 1654 O O . SER A 1 203 ? -30.491 -4.604 -2.123 1.00 60.97 203 SER A O 1
ATOM 1656 N N . ASP A 1 204 ? -29.208 -5.133 -3.879 1.00 54.69 204 ASP A N 1
ATOM 1657 C CA . ASP A 1 204 ? -28.286 -6.010 -3.155 1.00 54.69 204 ASP A CA 1
ATOM 1658 C C . ASP A 1 204 ? -27.359 -5.214 -2.223 1.00 54.69 204 ASP A C 1
ATOM 1660 O O . ASP A 1 204 ? -26.843 -5.735 -1.228 1.00 54.69 204 ASP A O 1
ATOM 1664 N N . HIS A 1 205 ? -27.094 -3.948 -2.555 1.00 57.38 205 HIS A N 1
ATOM 1665 C CA . HIS A 1 205 ? -26.298 -3.053 -1.725 1.00 57.38 205 HIS A CA 1
ATOM 1666 C C . HIS A 1 205 ? -27.042 -2.671 -0.438 1.00 57.38 205 HIS A C 1
ATOM 1668 O O . HIS A 1 205 ? -26.439 -2.714 0.638 1.00 57.38 205 HIS A O 1
ATOM 1674 N N . GLN A 1 206 ? -28.341 -2.362 -0.512 1.00 53.94 206 GLN A N 1
ATOM 1675 C CA . GLN A 1 206 ? -29.157 -2.039 0.667 1.00 53.94 206 GLN A CA 1
ATOM 1676 C C . GLN A 1 206 ? -29.186 -3.196 1.677 1.00 53.94 206 GLN A C 1
ATOM 1678 O O . GLN A 1 206 ? -28.985 -2.971 2.875 1.00 53.94 206 GLN A O 1
ATOM 1683 N N . ASP A 1 207 ? -29.302 -4.431 1.190 1.00 52.25 207 ASP A N 1
ATOM 1684 C CA . ASP A 1 207 ? -29.273 -5.638 2.021 1.00 52.25 207 ASP A CA 1
ATOM 1685 C C . ASP A 1 207 ? -27.902 -5.861 2.684 1.00 52.25 207 ASP A C 1
ATOM 1687 O O . ASP A 1 207 ? -27.814 -6.214 3.864 1.00 52.25 207 ASP A O 1
ATOM 1691 N N . LYS A 1 208 ? -26.799 -5.601 1.967 1.00 47.44 208 LYS A N 1
ATOM 1692 C CA . LYS A 1 208 ? -25.434 -5.715 2.515 1.00 47.44 208 LYS A CA 1
ATOM 1693 C C . LYS A 1 208 ? -25.115 -4.637 3.553 1.00 47.44 208 LYS A C 1
ATOM 1695 O O . LYS A 1 208 ? -24.474 -4.948 4.557 1.00 47.44 208 LYS A O 1
ATOM 1700 N N . VAL A 1 209 ? -25.581 -3.401 3.358 1.00 47.56 209 VAL A N 1
ATOM 1701 C CA . VAL A 1 209 ? -25.467 -2.318 4.355 1.00 47.56 209 VAL A CA 1
ATOM 1702 C C . VAL A 1 209 ? -26.281 -2.657 5.612 1.00 47.56 209 VAL A C 1
ATOM 1704 O O . VAL A 1 209 ? -25.813 -2.451 6.738 1.00 47.56 209 VAL A O 1
ATOM 1707 N N . GLN A 1 210 ? -27.464 -3.258 5.455 1.00 38.12 210 GLN A N 1
ATOM 1708 C CA . GLN A 1 210 ? -28.250 -3.749 6.590 1.00 38.12 210 GLN A CA 1
ATOM 1709 C C . GLN A 1 210 ? -27.564 -4.913 7.321 1.00 38.12 210 GLN A C 1
ATOM 1711 O O . GLN A 1 210 ? -27.488 -4.898 8.547 1.00 38.12 210 GLN A O 1
ATOM 1716 N N . LEU A 1 211 ? -26.963 -5.870 6.612 1.00 35.81 211 LEU A N 1
ATOM 1717 C CA . LEU A 1 211 ? -26.198 -6.963 7.232 1.00 35.81 211 LEU A CA 1
ATOM 1718 C C . LEU A 1 211 ? -24.960 -6.468 7.997 1.00 35.81 211 LEU A C 1
ATOM 1720 O O . LEU A 1 211 ? -24.679 -6.961 9.091 1.00 35.81 211 LEU A O 1
ATOM 1724 N N . GLN A 1 212 ? -24.246 -5.466 7.475 1.00 33.41 212 GLN A N 1
ATOM 1725 C CA . GLN A 1 212 ? -23.112 -4.848 8.175 1.00 33.41 212 GLN A CA 1
ATOM 1726 C C . GLN A 1 212 ? -23.533 -4.077 9.435 1.00 33.41 212 GLN A C 1
ATOM 1728 O O . GLN A 1 212 ? -22.769 -4.033 10.397 1.00 33.41 212 GLN A O 1
ATOM 1733 N N . SER A 1 213 ? -24.747 -3.519 9.466 1.00 36.41 213 SER A N 1
ATOM 1734 C CA . SER A 1 213 ? -25.300 -2.878 10.669 1.00 36.41 213 SER A CA 1
ATOM 1735 C C . SER A 1 213 ? -25.905 -3.872 11.674 1.00 36.41 213 SER A C 1
ATOM 1737 O O . SER A 1 213 ? -25.924 -3.578 12.868 1.00 36.41 213 SER A O 1
ATOM 1739 N N . PHE A 1 214 ? -26.310 -5.071 11.240 1.00 32.25 214 PHE A N 1
ATOM 1740 C CA . PHE A 1 214 ? -26.844 -6.124 12.117 1.00 32.25 214 PHE A CA 1
ATOM 1741 C C . PHE A 1 214 ? -25.783 -7.056 12.725 1.00 32.25 214 PHE A C 1
ATOM 1743 O O . PHE A 1 214 ? -25.964 -7.531 13.845 1.00 32.25 214 PHE A O 1
ATOM 1750 N N . ALA A 1 215 ? -24.645 -7.284 12.061 1.00 33.72 215 ALA A N 1
ATOM 1751 C CA . ALA A 1 215 ? -23.575 -8.150 12.581 1.00 33.72 215 ALA A CA 1
ATOM 1752 C C . ALA A 1 215 ? -22.803 -7.559 13.789 1.00 33.72 215 ALA A C 1
ATOM 1754 O O . ALA A 1 215 ? -21.903 -8.206 14.321 1.00 33.72 215 ALA A O 1
ATOM 1755 N N . GLY A 1 216 ? -23.148 -6.342 14.231 1.00 39.31 216 GLY A N 1
ATOM 1756 C CA . GLY A 1 216 ? -22.557 -5.667 15.391 1.00 39.31 216 GLY A CA 1
ATOM 1757 C C . GLY A 1 216 ? -23.294 -5.859 16.724 1.00 39.31 216 GLY A C 1
ATOM 1758 O O . GLY A 1 216 ? -22.787 -5.402 17.744 1.00 39.31 216 GLY A O 1
ATOM 1759 N N . TYR A 1 217 ? -24.459 -6.518 16.754 1.00 39.66 217 TYR A N 1
ATOM 1760 C CA . TYR A 1 217 ? -25.241 -6.690 17.985 1.00 39.66 217 TYR A CA 1
ATOM 1761 C C . TYR A 1 217 ? -25.964 -8.041 18.039 1.00 39.66 217 TYR A C 1
ATOM 1763 O O . TYR A 1 217 ? -27.166 -8.117 17.810 1.00 39.66 217 TYR A O 1
ATOM 1771 N N . THR A 1 218 ? -25.268 -9.100 18.458 1.00 31.80 218 THR A N 1
ATOM 1772 C CA . THR A 1 218 ? -25.927 -10.225 19.144 1.00 31.80 218 THR A CA 1
ATOM 1773 C C . THR A 1 218 ? -25.082 -10.728 20.313 1.00 31.80 218 THR A C 1
ATOM 1775 O O . THR A 1 218 ? -24.093 -11.432 20.134 1.00 31.80 218 THR A O 1
ATOM 1778 N N . SER A 1 219 ? -25.546 -10.324 21.501 1.00 36.66 219 SER A N 1
ATOM 1779 C CA . SER A 1 219 ? -25.559 -11.030 22.791 1.00 36.66 219 SER A CA 1
ATOM 1780 C C . SER A 1 219 ? -24.248 -11.546 23.396 1.00 36.66 219 SER A C 1
ATOM 1782 O O . SER A 1 219 ? -23.743 -12.608 23.047 1.00 36.66 219 SER A O 1
ATOM 1784 N N . GLY A 1 220 ? -23.838 -10.850 24.456 1.00 30.27 220 GLY A N 1
ATOM 1785 C CA . GLY A 1 220 ? -23.082 -11.393 25.582 1.00 30.27 220 GLY A CA 1
ATOM 1786 C C . GLY A 1 220 ? -23.584 -10.797 26.900 1.00 30.27 220 GLY A C 1
ATOM 1787 O O . GLY A 1 220 ? -22.790 -10.314 27.696 1.00 30.27 220 GLY A O 1
ATOM 1788 N N . ALA A 1 221 ? -24.905 -10.746 27.083 1.00 35.09 221 ALA A N 1
ATOM 1789 C CA . ALA A 1 221 ? -25.520 -10.686 28.401 1.00 35.09 221 ALA A CA 1
ATOM 1790 C C . ALA A 1 221 ? -26.088 -12.084 28.645 1.00 35.09 221 ALA A C 1
ATOM 1792 O O . ALA A 1 221 ? -26.983 -12.490 27.912 1.00 35.09 221 ALA A O 1
ATOM 1793 N N . ASP A 1 222 ? -25.451 -12.842 29.536 1.00 36.12 222 ASP A N 1
ATOM 1794 C CA . ASP A 1 222 ? -26.106 -13.611 30.598 1.00 36.12 222 ASP A CA 1
ATOM 1795 C C . ASP A 1 222 ? -25.066 -14.456 31.363 1.00 36.12 222 ASP A C 1
ATOM 1797 O O . ASP A 1 222 ? -24.387 -15.303 30.780 1.00 36.12 222 ASP A O 1
ATOM 1801 N N . LEU A 1 223 ? -25.044 -14.200 32.682 1.00 34.06 223 LEU A N 1
ATOM 1802 C CA . LEU A 1 223 ? -24.372 -14.869 33.816 1.00 34.06 223 LEU A CA 1
ATOM 1803 C C . LEU A 1 223 ? -22.890 -14.559 34.091 1.00 34.06 223 LEU A C 1
ATOM 1805 O O . LEU A 1 223 ? -21.991 -15.129 33.437 1.00 34.06 223 LEU A O 1
#

pLDDT: mean 79.61, std 18.29, range [30.27, 98.12]

Foldseek 3Di:
DDDDDDPDDDPVRVVVVVVVCVVVDDLQPPFDFDPLVDDVLQFWKWKFALFAIKIDLNNLVVPPPAQWWAWDADLVQLKIKIFGDDPPDPRIDGQADPVSDGDGRGDNPVSVVSCVSQVHDNQKMWMWTWDWDADPNTIMTMTRRLFIWIFGDQDDDDPVRVVVCVVVDPPVVVVVVVVVSVVSRPDTDTPPVPVPDSHHRPVVVVVVVVVVVVVPDDDDDDD

Radius of gyration: 23.94 Å; chains: 1; bounding box: 66×49×73 Å

Secondary structure (DSSP, 8-state):
-------PPPHHHHHHHHHHHHHH--GGG-E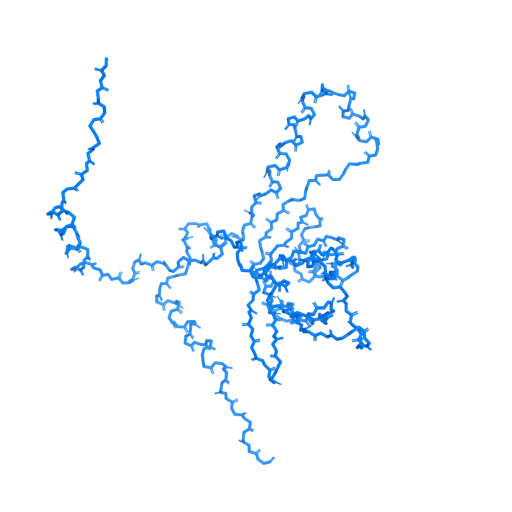EE-GGGS--TTSEEEEEETTEEEE-HHHHHHSTT--EEEEEEETTTTEEEEEEE-TTSTT-EE-B-TT--B--EE-HHHHHHHHHHHT--TTEEEEEEEEEEEETTEEEEEEEGGGPEEEEPPPP--HHHHHHHHHHS-HHHHHHHHHHHHHHTTS-B--GGGTT-SEEEHHHHHHHHHHHHHTT-------